Protein AF-A0A2P7YWG3-F1 (afdb_monomer)

InterPro domains:
  IPR032805 Wax synthase domain [PF13813] (57-143)

pLDDT: mean 89.55, std 11.84, range [37.53, 98.12]

Radius of gyration: 19.73 Å; Cα contacts (8 Å, |Δi|>4): 181; chains: 1; bounding box: 48×50×53 Å

Mean predicted aligned error: 5.91 Å

Structure (mmCIF, N/CA/C/O backbone):
data_AF-A0A2P7YWG3-F1
#
_entry.id   AF-A0A2P7YWG3-F1
#
loop_
_atom_site.group_PDB
_atom_site.id
_atom_site.type_symbol
_atom_site.label_atom_id
_atom_site.label_alt_id
_atom_site.label_comp_id
_atom_site.label_asym_id
_atom_site.label_entity_id
_atom_site.label_seq_id
_atom_site.pdbx_PDB_ins_code
_atom_site.Cartn_x
_atom_site.Cartn_y
_atom_site.Cartn_z
_atom_site.occupancy
_atom_site.B_iso_or_equiv
_atom_site.auth_seq_id
_atom_site.auth_comp_id
_atom_site.auth_asym_id
_atom_site.auth_atom_id
_atom_site.pdbx_PDB_model_num
ATOM 1 N N . MET A 1 1 ? 16.145 4.105 -22.402 1.00 42.84 1 MET A N 1
ATOM 2 C CA . MET A 1 1 ? 16.122 5.131 -21.323 1.00 42.84 1 MET A CA 1
ATOM 3 C C . MET A 1 1 ? 14.813 5.945 -21.263 1.00 42.84 1 MET A C 1
ATOM 5 O O . MET A 1 1 ? 14.492 6.501 -20.215 1.00 42.84 1 MET A O 1
ATOM 9 N N . GLU A 1 2 ? 14.024 6.030 -22.346 1.00 43.31 2 GLU A N 1
ATOM 10 C CA . GLU A 1 2 ? 12.841 6.914 -22.416 1.00 43.31 2 GLU A CA 1
ATOM 11 C C . GLU A 1 2 ? 11.598 6.417 -21.653 1.00 43.31 2 GLU A C 1
ATOM 13 O O . GLU A 1 2 ? 10.820 7.234 -21.160 1.00 43.31 2 GLU A O 1
ATOM 18 N N . LEU A 1 3 ? 11.426 5.101 -21.479 1.00 47.91 3 LEU A N 1
ATOM 19 C CA . LEU A 1 3 ? 10.249 4.516 -20.809 1.00 47.91 3 LEU A CA 1
ATOM 20 C C . LEU A 1 3 ? 10.146 4.880 -19.317 1.00 47.91 3 LEU A C 1
ATOM 22 O O . LEU A 1 3 ? 9.047 4.889 -18.751 1.00 47.91 3 LEU A O 1
ATOM 26 N N . PHE A 1 4 ? 11.282 5.226 -18.704 1.00 51.53 4 PHE A N 1
ATOM 27 C CA . PHE A 1 4 ? 11.454 5.355 -17.257 1.00 51.53 4 PHE A CA 1
ATOM 28 C C . PHE A 1 4 ? 11.552 6.796 -16.744 1.00 51.53 4 PHE A C 1
ATOM 30 O O . PHE A 1 4 ? 11.631 7.022 -15.535 1.00 51.53 4 PHE A O 1
ATOM 37 N N . THR A 1 5 ? 11.492 7.790 -17.634 1.00 49.81 5 THR A N 1
ATOM 38 C CA . THR A 1 5 ? 11.508 9.198 -17.228 1.00 49.81 5 THR A CA 1
ATOM 39 C C . THR A 1 5 ? 10.086 9.738 -17.082 1.00 49.81 5 THR A C 1
ATOM 41 O O . THR A 1 5 ? 9.265 9.674 -17.989 1.00 49.81 5 THR A O 1
ATOM 44 N N . TRP A 1 6 ? 9.786 10.310 -15.915 1.00 53.16 6 TRP A N 1
ATOM 45 C CA . TRP A 1 6 ? 8.526 11.018 -15.635 1.00 53.16 6 TRP A CA 1
ATOM 46 C C . TRP A 1 6 ? 8.398 12.325 -16.456 1.00 53.16 6 TRP A C 1
ATOM 48 O O . TRP A 1 6 ? 7.368 12.988 -16.430 1.00 53.16 6 TRP A O 1
ATOM 58 N N . ARG A 1 7 ? 9.457 12.721 -17.181 1.00 49.53 7 ARG A N 1
ATOM 59 C CA . ARG A 1 7 ? 9.564 13.974 -17.936 1.00 49.53 7 ARG A CA 1
ATOM 60 C C . ARG A 1 7 ? 9.161 13.783 -19.401 1.00 49.53 7 ARG A C 1
ATOM 62 O O . ARG A 1 7 ? 10.030 13.698 -20.260 1.00 49.53 7 ARG A O 1
ATOM 69 N N . ARG A 1 8 ? 7.865 13.805 -19.705 1.00 50.94 8 ARG A N 1
ATOM 70 C CA . ARG A 1 8 ? 7.353 14.316 -20.991 1.00 50.94 8 ARG A CA 1
ATOM 71 C C . ARG A 1 8 ? 5.917 14.803 -20.805 1.00 50.94 8 ARG A C 1
ATOM 73 O O . ARG A 1 8 ? 5.194 14.267 -19.974 1.00 50.94 8 ARG A O 1
ATOM 80 N N . GLY A 1 9 ? 5.581 15.885 -21.513 1.00 52.16 9 GLY A N 1
ATOM 81 C CA . GLY A 1 9 ? 4.298 16.592 -21.451 1.00 52.16 9 GLY A CA 1
ATOM 82 C C . GLY A 1 9 ? 3.105 15.753 -21.920 1.00 52.16 9 GLY A C 1
ATOM 83 O O . GLY A 1 9 ? 3.216 14.543 -22.054 1.00 52.16 9 GLY A O 1
ATOM 84 N N . LEU A 1 10 ? 1.972 16.415 -22.179 1.00 55.88 10 LEU A N 1
ATOM 85 C CA . LEU A 1 10 ? 0.618 15.861 -22.386 1.00 55.88 10 LEU A CA 1
ATOM 86 C C . LEU A 1 10 ? 0.443 14.638 -23.330 1.00 55.88 10 LEU A C 1
ATOM 88 O O . LEU A 1 10 ? -0.654 14.089 -23.378 1.00 55.88 10 LEU A O 1
ATOM 92 N N . HIS A 1 11 ? 1.470 14.174 -24.047 1.00 65.06 11 HIS A N 1
ATOM 93 C CA . HIS A 1 11 ? 1.406 13.037 -24.968 1.00 65.06 11 HIS A CA 1
ATOM 94 C C . HIS A 1 11 ? 2.311 11.882 -24.505 1.00 65.06 11 HIS A C 1
ATOM 96 O O . HIS A 1 11 ? 3.514 11.872 -24.768 1.00 65.06 11 HIS A O 1
ATOM 102 N N . MET A 1 12 ? 1.722 10.887 -23.831 1.00 77.94 12 MET A N 1
ATOM 103 C CA . MET A 1 12 ? 2.363 9.59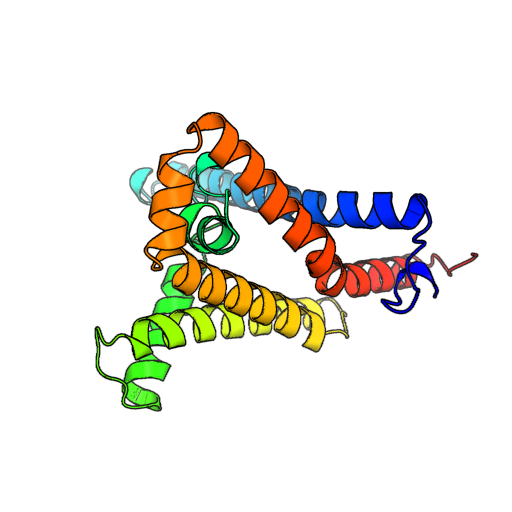2 -23.563 1.00 77.94 12 MET A CA 1
ATOM 104 C C . MET A 1 12 ? 2.068 8.614 -24.715 1.00 77.94 12 MET A C 1
ATOM 106 O O . MET A 1 12 ? 0.905 8.498 -25.110 1.00 77.94 12 MET A O 1
ATOM 110 N N . PRO A 1 13 ? 3.066 7.884 -25.252 1.00 86.56 13 PRO A N 1
ATOM 111 C CA . PRO A 1 13 ? 2.823 6.866 -26.270 1.00 86.56 13 PRO A CA 1
ATOM 112 C C . PRO A 1 13 ? 1.971 5.718 -25.710 1.00 86.56 13 PRO A C 1
ATOM 114 O O . PRO A 1 13 ? 2.043 5.393 -24.522 1.00 86.56 13 PRO A O 1
ATOM 117 N N . VAL A 1 14 ? 1.190 5.062 -26.577 1.00 86.38 14 VAL A N 1
ATOM 118 C CA . VAL A 1 14 ? 0.272 3.969 -26.193 1.00 86.38 14 VAL A CA 1
ATOM 119 C C . VAL A 1 14 ? 1.003 2.844 -25.460 1.00 86.38 14 VAL A C 1
ATOM 121 O O . VAL A 1 14 ? 0.505 2.343 -24.456 1.00 86.38 14 VAL A O 1
ATOM 124 N N . SER A 1 15 ? 2.217 2.498 -25.893 1.00 85.94 15 SER A N 1
ATOM 125 C CA . SER A 1 15 ? 3.057 1.497 -25.225 1.00 85.94 15 SER A CA 1
ATOM 126 C C . SER A 1 15 ? 3.323 1.844 -23.758 1.00 85.94 15 SER A C 1
ATOM 128 O O . SER A 1 15 ? 3.208 0.984 -22.888 1.00 85.94 15 SER A O 1
ATOM 130 N N . GLN A 1 16 ? 3.600 3.112 -23.448 1.00 85.00 16 GLN A N 1
ATOM 131 C CA . GLN A 1 16 ? 3.831 3.556 -22.076 1.00 85.00 16 GLN A CA 1
ATOM 132 C C . GLN A 1 16 ? 2.545 3.520 -21.243 1.00 85.00 16 GLN A C 1
ATOM 134 O O . GLN A 1 16 ? 2.595 3.153 -20.069 1.00 85.00 16 GLN A O 1
ATOM 139 N N . LEU A 1 17 ? 1.392 3.854 -21.834 1.00 89.75 17 LEU A N 1
ATOM 140 C CA . LEU A 1 17 ? 0.096 3.734 -21.159 1.00 89.75 17 LEU A CA 1
ATOM 141 C C . LEU A 1 17 ? -0.215 2.274 -20.804 1.00 89.75 17 LEU A C 1
ATOM 143 O O . LEU A 1 17 ? -0.607 1.990 -19.672 1.00 89.75 17 LEU A O 1
ATOM 147 N N . VAL A 1 18 ? 0.021 1.349 -21.739 1.00 90.62 18 VAL A N 1
ATOM 148 C CA . VAL A 1 18 ? -0.178 -0.093 -21.535 1.00 90.62 18 VAL A CA 1
ATOM 149 C C . VAL A 1 18 ? 0.747 -0.622 -20.443 1.00 90.62 18 VAL A C 1
ATOM 151 O O . VAL A 1 18 ? 0.279 -1.315 -19.541 1.00 90.62 18 VAL A O 1
ATOM 154 N N . VAL A 1 19 ? 2.035 -0.263 -20.464 1.00 90.19 19 VAL A N 1
ATOM 155 C CA . VAL A 1 19 ? 2.990 -0.684 -19.425 1.00 90.19 19 VAL A CA 1
ATOM 156 C C . VAL A 1 19 ? 2.568 -0.159 -18.054 1.00 90.19 19 VAL A C 1
ATOM 158 O O . VAL A 1 19 ? 2.541 -0.930 -17.098 1.00 90.19 19 VAL A O 1
ATOM 161 N N . ARG A 1 20 ? 2.169 1.116 -17.945 1.00 91.81 20 ARG A N 1
ATOM 162 C CA . ARG A 1 20 ? 1.686 1.694 -16.680 1.00 91.81 20 ARG A CA 1
ATOM 163 C C . ARG A 1 20 ? 0.457 0.960 -16.155 1.00 91.81 20 ARG A C 1
ATOM 165 O O . ARG A 1 20 ? 0.470 0.521 -15.011 1.00 91.81 20 ARG A O 1
ATOM 172 N N . ALA A 1 21 ? -0.567 0.780 -16.992 1.00 93.62 21 ALA A N 1
ATOM 173 C CA . ALA A 1 21 ? -1.786 0.067 -16.614 1.00 93.62 21 ALA A CA 1
ATOM 174 C C . ALA A 1 21 ? -1.489 -1.373 -16.174 1.00 93.62 21 ALA A C 1
ATOM 176 O O . ALA A 1 21 ? -1.996 -1.825 -15.147 1.00 93.62 21 ALA A O 1
ATOM 177 N N . THR A 1 22 ? -0.620 -2.060 -16.920 1.00 93.44 22 THR A N 1
ATOM 178 C CA . THR A 1 22 ? -0.198 -3.430 -16.619 1.00 93.44 22 THR A CA 1
ATOM 179 C C . THR A 1 22 ? 0.492 -3.489 -15.269 1.00 93.44 22 THR A C 1
ATOM 181 O O . THR A 1 22 ? 0.075 -4.260 -14.413 1.00 93.44 22 THR A O 1
ATOM 184 N N . VAL A 1 23 ? 1.497 -2.641 -15.040 1.00 92.56 23 VAL A N 1
ATOM 185 C CA . VAL A 1 23 ? 2.240 -2.597 -13.779 1.00 92.56 23 VAL A CA 1
ATOM 186 C C . VAL A 1 23 ? 1.299 -2.355 -12.606 1.00 92.56 23 VAL A C 1
ATOM 188 O O . VAL A 1 23 ? 1.364 -3.115 -11.646 1.00 92.56 23 VAL A O 1
ATOM 191 N N . SER A 1 24 ? 0.396 -1.372 -12.696 1.00 94.00 24 SER A N 1
ATOM 192 C CA . SER A 1 24 ? -0.536 -0.991 -11.623 1.00 94.00 24 SER A CA 1
ATOM 193 C C . SER A 1 24 ? -1.514 -2.083 -11.204 1.00 94.00 24 SER A C 1
ATOM 195 O O . SER A 1 24 ? -1.977 -2.057 -10.067 1.00 94.00 24 SER A O 1
ATOM 197 N N . ILE A 1 25 ? -1.820 -3.022 -12.098 1.00 94.38 25 ILE A N 1
ATOM 198 C CA . ILE A 1 25 ? -2.680 -4.177 -11.822 1.00 94.38 25 ILE A CA 1
ATOM 199 C C . ILE A 1 25 ? -1.830 -5.378 -11.397 1.00 94.38 25 ILE A C 1
ATOM 201 O O . ILE A 1 25 ? -2.143 -6.052 -10.418 1.00 94.38 25 ILE A O 1
ATOM 205 N N . HIS A 1 26 ? -0.739 -5.634 -12.116 1.00 94.38 26 HIS A N 1
ATOM 206 C CA . HIS A 1 26 ? 0.086 -6.825 -11.962 1.00 94.38 26 HIS A CA 1
ATOM 207 C C . HIS A 1 26 ? 0.666 -6.955 -10.553 1.00 94.38 26 HIS A C 1
ATOM 209 O O . HIS A 1 26 ? 0.577 -8.025 -9.961 1.00 94.38 26 HIS A O 1
ATOM 215 N N . TRP A 1 27 ? 1.204 -5.875 -9.976 1.00 93.56 27 TRP A N 1
ATOM 216 C CA . TRP A 1 27 ? 1.823 -5.953 -8.648 1.00 93.56 27 TRP A CA 1
ATOM 217 C C . TRP A 1 27 ? 0.844 -6.381 -7.546 1.00 93.56 27 TRP A C 1
ATOM 219 O O . TRP A 1 27 ? 1.229 -7.110 -6.634 1.00 93.56 27 TRP A O 1
ATOM 229 N N . ILE A 1 28 ? -0.418 -5.951 -7.658 1.00 94.88 28 ILE A N 1
ATOM 230 C CA . ILE A 1 28 ? -1.488 -6.235 -6.697 1.00 94.88 28 ILE A CA 1
ATOM 231 C C . ILE A 1 28 ? -1.794 -7.729 -6.719 1.00 94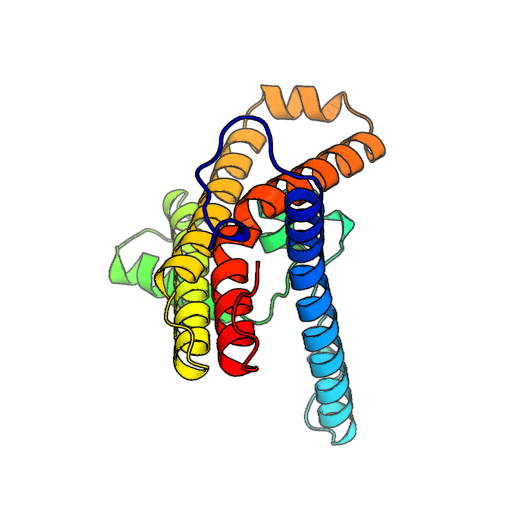.88 28 ILE A C 1
ATOM 233 O O . ILE A 1 28 ? -1.746 -8.391 -5.685 1.00 94.88 28 ILE A O 1
ATOM 237 N N . TRP A 1 29 ? -2.082 -8.262 -7.907 1.00 95.44 29 TRP A N 1
ATOM 238 C CA . TRP A 1 29 ? -2.527 -9.645 -8.056 1.00 95.44 29 TRP A CA 1
ATOM 239 C C . TRP A 1 29 ? -1.401 -10.655 -7.889 1.00 95.44 29 TRP A C 1
ATOM 241 O O . TRP A 1 29 ? -1.625 -11.701 -7.290 1.00 95.44 29 TRP A O 1
ATOM 251 N N . THR A 1 30 ? -0.188 -10.338 -8.345 1.00 94.44 30 THR A N 1
ATOM 252 C CA . THR A 1 30 ? 0.974 -11.204 -8.122 1.00 94.44 30 THR A CA 1
ATOM 253 C C . THR A 1 30 ? 1.248 -11.368 -6.629 1.00 94.44 30 THR A C 1
ATOM 255 O O . THR A 1 30 ? 1.408 -12.493 -6.164 1.00 94.44 30 THR A O 1
ATOM 258 N N . ALA A 1 31 ? 1.242 -10.272 -5.859 1.00 93.31 31 ALA A N 1
ATOM 259 C CA . ALA A 1 31 ? 1.411 -10.347 -4.410 1.00 93.31 31 ALA A CA 1
ATOM 260 C C . ALA A 1 31 ? 0.240 -11.077 -3.735 1.00 93.31 31 ALA A C 1
ATOM 262 O O . ALA A 1 31 ? 0.486 -11.932 -2.890 1.00 93.31 31 ALA A O 1
ATOM 263 N N . TYR A 1 32 ? -1.002 -10.795 -4.149 1.00 95.44 32 TYR A N 1
ATOM 264 C CA . TYR A 1 32 ? -2.196 -11.476 -3.644 1.00 95.44 32 TYR A CA 1
ATOM 265 C C . TYR A 1 32 ? -2.096 -12.992 -3.796 1.00 95.44 32 TYR A C 1
ATOM 267 O O . TYR A 1 32 ? -2.160 -13.714 -2.809 1.00 95.44 32 TYR A O 1
ATOM 275 N N . VAL A 1 33 ? -1.882 -13.476 -5.021 1.00 95.50 33 VAL A N 1
ATOM 276 C CA . VAL A 1 33 ? -1.827 -14.915 -5.305 1.00 95.50 33 VAL A CA 1
ATOM 277 C C . VAL A 1 33 ? -0.661 -15.568 -4.574 1.00 95.50 33 VAL A C 1
ATOM 279 O O . VAL A 1 33 ? -0.846 -16.612 -3.957 1.00 95.50 33 VAL A O 1
ATOM 282 N N . LEU A 1 34 ? 0.530 -14.962 -4.608 1.00 95.44 34 LEU A N 1
ATOM 283 C CA . LEU A 1 34 ? 1.712 -15.547 -3.978 1.00 95.44 34 LEU A CA 1
ATOM 284 C C . LEU A 1 34 ? 1.548 -15.669 -2.457 1.00 95.44 34 LEU A C 1
ATOM 286 O O . LEU A 1 34 ? 1.881 -16.708 -1.889 1.00 95.44 34 LEU A O 1
ATOM 290 N N . MET A 1 35 ? 1.035 -14.624 -1.804 1.00 94.56 35 MET A N 1
ATOM 291 C CA . MET A 1 35 ? 0.830 -14.633 -0.357 1.00 94.56 35 MET A CA 1
ATOM 292 C C . MET A 1 35 ? -0.319 -15.546 0.052 1.00 94.56 35 MET A C 1
ATOM 294 O O . MET A 1 35 ? -0.163 -16.286 1.016 1.00 94.56 35 MET A O 1
ATOM 298 N N . GLU A 1 36 ? -1.432 -15.537 -0.682 1.00 94.75 36 GLU A N 1
ATOM 299 C CA . GLU A 1 36 ? -2.582 -16.395 -0.388 1.00 94.75 36 GLU A CA 1
ATOM 300 C C . GLU A 1 36 ? -2.209 -17.873 -0.535 1.00 94.75 36 GLU A C 1
ATOM 302 O O . GLU A 1 36 ? -2.401 -18.649 0.393 1.00 94.75 36 GLU A O 1
ATOM 307 N N . VAL A 1 37 ? -1.574 -18.258 -1.649 1.00 96.12 37 VAL A N 1
ATOM 308 C CA . VAL A 1 37 ? -1.116 -19.641 -1.858 1.00 96.12 37 VAL A CA 1
ATOM 309 C C . VAL A 1 37 ? -0.115 -20.049 -0.781 1.00 96.12 37 VAL A C 1
ATOM 311 O O . VAL A 1 37 ? -0.231 -21.145 -0.232 1.00 96.12 37 VAL A O 1
ATOM 314 N N . GLY A 1 38 ? 0.849 -19.185 -0.451 1.00 95.88 38 GLY A N 1
ATOM 315 C CA . GLY A 1 38 ? 1.813 -19.454 0.615 1.00 95.88 38 GLY A CA 1
ATOM 316 C C . GLY A 1 38 ? 1.134 -19.650 1.972 1.00 95.88 38 GLY A C 1
ATOM 317 O O . GLY A 1 38 ? 1.421 -20.619 2.668 1.00 95.88 38 GLY A O 1
ATOM 318 N N . HIS A 1 39 ? 0.194 -18.774 2.320 1.00 95.56 39 HIS A N 1
ATOM 319 C CA . HIS A 1 39 ? -0.542 -18.826 3.578 1.00 95.56 39 HIS A CA 1
ATOM 320 C C . HIS A 1 39 ? -1.439 -20.057 3.678 1.00 95.56 39 HIS A C 1
ATOM 322 O O . HIS A 1 39 ? -1.357 -20.778 4.664 1.00 95.56 39 HIS A O 1
ATOM 328 N N . THR A 1 40 ? -2.221 -20.369 2.644 1.00 95.00 40 THR A N 1
ATOM 329 C CA . THR A 1 40 ? -3.057 -21.575 2.627 1.00 95.00 40 THR A CA 1
ATOM 330 C C . THR A 1 40 ? -2.211 -22.848 2.675 1.00 95.00 40 THR A C 1
ATOM 332 O O . THR A 1 40 ? -2.572 -23.789 3.374 1.00 95.00 40 THR A O 1
ATOM 335 N N . THR A 1 41 ? -1.077 -22.887 1.967 1.00 96.81 41 THR A N 1
ATOM 336 C CA . THR A 1 41 ? -0.195 -24.068 1.951 1.00 96.81 41 THR A CA 1
ATOM 337 C C . THR A 1 41 ? 0.447 -24.299 3.315 1.00 96.81 41 THR A C 1
ATOM 339 O O . THR A 1 41 ? 0.432 -25.422 3.814 1.00 96.81 41 THR A O 1
ATOM 342 N N . LEU A 1 42 ? 0.996 -23.246 3.930 1.00 96.69 42 LEU A N 1
ATOM 343 C CA . LEU A 1 42 ? 1.592 -23.344 5.260 1.00 96.69 42 LEU A CA 1
ATOM 344 C C . LEU A 1 42 ? 0.534 -23.674 6.316 1.00 96.69 42 LEU A C 1
ATOM 346 O O . LEU A 1 42 ? 0.777 -24.553 7.134 1.00 96.69 42 LEU A O 1
ATOM 350 N N . GLY A 1 43 ? -0.648 -23.060 6.248 1.00 96.69 43 GLY A N 1
ATOM 351 C CA . GLY A 1 43 ? -1.743 -23.367 7.163 1.00 96.69 43 GLY A CA 1
ATOM 352 C C . GLY A 1 43 ? -2.211 -24.805 7.057 1.00 96.69 43 GLY A C 1
ATOM 353 O O . GLY A 1 43 ? -2.274 -25.503 8.062 1.00 96.69 43 GLY A O 1
ATOM 354 N N . ALA A 1 44 ? -2.428 -25.304 5.839 1.00 97.00 44 ALA A N 1
ATOM 355 C CA . ALA A 1 44 ? -2.757 -26.710 5.631 1.00 97.00 44 ALA A CA 1
ATOM 356 C C . ALA A 1 44 ? -1.674 -27.638 6.204 1.00 97.00 44 ALA A C 1
ATOM 358 O O . ALA A 1 44 ? -2.000 -28.638 6.839 1.00 97.00 44 ALA A O 1
ATOM 359 N N . PHE A 1 45 ? -0.396 -27.295 6.024 1.00 98.12 45 PHE A N 1
ATOM 360 C CA . PHE A 1 45 ? 0.714 -28.066 6.574 1.00 98.12 45 PHE A CA 1
ATOM 361 C C . PHE A 1 45 ? 0.714 -28.075 8.112 1.00 98.12 45 PHE A C 1
ATOM 363 O O . PHE A 1 45 ? 0.668 -29.157 8.697 1.00 98.12 45 PHE A O 1
ATOM 370 N N . PHE A 1 46 ? 0.715 -26.910 8.770 1.00 98.00 46 PHE A N 1
ATOM 371 C CA . PHE A 1 46 ? 0.796 -26.812 10.234 1.00 98.00 46 PHE A CA 1
ATOM 372 C C . PHE A 1 46 ? -0.440 -27.371 10.948 1.00 98.00 46 PHE A C 1
ATOM 374 O O . PHE A 1 46 ? -0.294 -28.055 11.962 1.00 98.00 46 PHE A O 1
ATOM 381 N N . VAL A 1 47 ? -1.630 -27.189 10.373 1.00 98.12 47 VAL A N 1
ATOM 382 C CA . VAL A 1 47 ? -2.860 -27.825 10.867 1.00 98.12 47 VAL A CA 1
ATOM 383 C C . VAL A 1 47 ? -2.790 -29.344 10.695 1.00 98.12 47 VAL A C 1
ATOM 385 O O . VAL A 1 47 ? -3.128 -30.089 11.612 1.00 98.12 47 VAL A O 1
ATOM 388 N N . SER A 1 48 ? -2.295 -29.845 9.554 1.00 97.88 48 SER A N 1
ATOM 389 C CA . SER A 1 48 ? -2.230 -31.296 9.306 1.00 97.88 48 SER A CA 1
ATOM 390 C C . SER A 1 48 ? -1.298 -32.053 10.257 1.00 97.88 48 SER A C 1
ATOM 392 O O . SER A 1 48 ? -1.550 -33.221 10.550 1.00 97.88 48 SER A O 1
ATOM 394 N N . ILE A 1 49 ? -0.242 -31.400 10.755 1.00 98.00 49 ILE A N 1
ATOM 395 C CA . ILE A 1 49 ? 0.678 -31.977 11.748 1.00 98.00 49 ILE A CA 1
ATOM 396 C C . ILE A 1 49 ? 0.235 -31.713 13.198 1.00 98.00 49 ILE A C 1
ATOM 398 O O . ILE A 1 49 ? 0.940 -32.115 14.121 1.00 98.00 49 ILE A O 1
ATOM 402 N N . GLY A 1 50 ? -0.911 -31.049 13.398 1.00 96.75 50 GLY A N 1
ATOM 403 C CA . GLY A 1 50 ? -1.479 -30.731 14.710 1.00 96.75 50 GLY A CA 1
ATOM 404 C C . GLY A 1 50 ? -0.718 -29.657 15.490 1.00 96.75 50 GLY A C 1
ATOM 405 O O . GLY A 1 50 ? -0.749 -29.678 16.717 1.00 96.75 50 GLY A O 1
ATOM 406 N N . TYR A 1 51 ? 0.018 -28.775 14.805 1.00 97.81 51 TYR A N 1
ATOM 407 C CA . TYR A 1 51 ? 0.763 -27.691 15.453 1.00 97.81 51 TYR A CA 1
ATOM 408 C C . TYR A 1 51 ? -0.112 -26.456 15.706 1.00 97.81 51 TYR A C 1
ATOM 410 O O . TYR A 1 51 ? -0.032 -25.878 16.785 1.00 97.81 51 TYR A O 1
ATOM 418 N N . ASP A 1 52 ? -0.952 -26.102 14.731 1.00 97.44 52 ASP A N 1
ATOM 419 C CA . ASP A 1 52 ? -1.895 -24.980 14.803 1.00 97.44 52 ASP A CA 1
ATOM 420 C C . ASP A 1 52 ? -3.336 -25.478 14.631 1.00 97.44 52 ASP A C 1
ATOM 422 O O . ASP A 1 52 ? -3.571 -26.511 13.995 1.00 97.44 52 ASP A O 1
ATOM 426 N N . GLU A 1 53 ? -4.302 -24.706 15.124 1.00 96.81 53 GLU A N 1
ATOM 427 C CA . GLU A 1 53 ? -5.719 -24.900 14.817 1.00 96.81 53 GLU A CA 1
ATOM 428 C C . GLU A 1 53 ? -6.111 -24.110 13.547 1.00 96.81 53 GLU A C 1
ATOM 430 O O . GLU A 1 53 ? -5.489 -23.092 13.219 1.00 96.81 53 GLU A O 1
ATOM 435 N N . PRO A 1 54 ? -7.152 -24.524 12.796 1.00 94.38 54 PRO A N 1
ATOM 436 C CA . PRO A 1 54 ? -7.619 -23.785 11.620 1.00 94.38 54 PRO A CA 1
ATOM 437 C C . PRO A 1 54 ? -7.942 -22.309 11.900 1.00 94.38 54 PRO A C 1
ATOM 439 O O . PRO A 1 54 ? -7.771 -21.459 11.025 1.00 94.38 54 PRO A O 1
ATOM 442 N N . GLU A 1 55 ? -8.402 -21.991 13.110 1.00 94.50 55 GLU A N 1
ATOM 443 C CA . GLU A 1 55 ? -8.751 -20.636 13.540 1.00 94.50 55 GLU A CA 1
ATOM 444 C C . GLU A 1 55 ? -7.533 -19.712 13.691 1.00 94.50 55 GLU A C 1
ATOM 446 O O . GLU A 1 55 ? -7.687 -18.491 13.583 1.00 94.50 55 GLU A O 1
ATOM 451 N N . ASP A 1 56 ? -6.331 -20.267 13.884 1.00 93.56 56 ASP A N 1
ATOM 452 C CA . ASP A 1 56 ? -5.085 -19.494 13.959 1.00 93.56 56 ASP A CA 1
ATOM 453 C C . ASP A 1 56 ? -4.704 -18.908 12.585 1.00 93.56 56 ASP A C 1
ATOM 455 O O . ASP A 1 56 ? -4.074 -17.849 12.483 1.00 93.56 56 ASP A O 1
ATOM 459 N N . TRP A 1 57 ? -5.162 -19.544 11.502 1.00 93.25 57 TRP A N 1
ATOM 460 C CA . TRP A 1 57 ? -4.893 -19.166 10.113 1.00 93.25 57 TRP A CA 1
ATOM 461 C C . TRP A 1 57 ? -6.000 -18.273 9.536 1.00 93.25 57 TRP A C 1
ATOM 463 O O . TRP A 1 57 ? -6.742 -18.633 8.622 1.00 93.25 57 TRP A O 1
ATOM 473 N N . THR A 1 58 ? -6.124 -17.067 10.097 1.00 91.81 58 THR A N 1
ATOM 474 C CA . THR A 1 58 ? -7.122 -16.076 9.655 1.00 91.81 58 THR A CA 1
ATOM 475 C C . THR A 1 58 ? -6.848 -15.518 8.252 1.00 91.81 58 THR A C 1
ATOM 477 O O . THR A 1 58 ? -5.707 -15.419 7.812 1.00 91.81 58 THR A O 1
ATOM 480 N N . GLN A 1 59 ? -7.909 -15.067 7.571 1.00 90.19 59 GLN A N 1
ATOM 481 C CA . GLN A 1 59 ? -7.824 -14.488 6.224 1.00 90.19 59 GLN A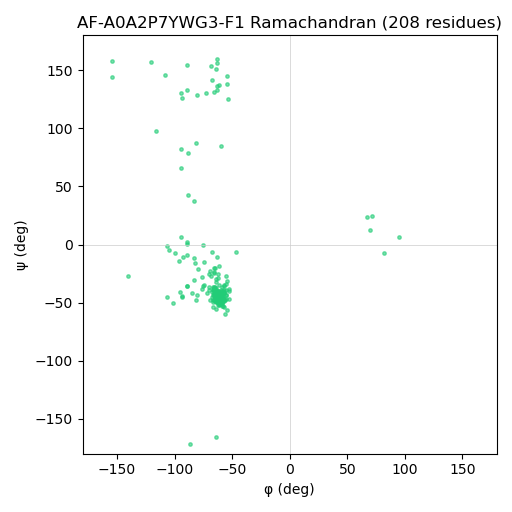 CA 1
ATOM 482 C C . GLN A 1 59 ? -6.803 -13.341 6.144 1.00 90.19 59 GLN A C 1
ATOM 484 O O . GLN A 1 59 ? -6.917 -12.338 6.856 1.00 90.19 59 GLN A O 1
ATOM 489 N N . LEU A 1 60 ? -5.850 -13.453 5.213 1.00 91.88 60 LEU A N 1
ATOM 490 C CA . LEU A 1 60 ? -4.836 -12.422 4.989 1.00 91.88 60 LEU A CA 1
ATOM 491 C C . LEU A 1 60 ? -5.431 -11.118 4.463 1.00 91.88 60 LEU A C 1
ATOM 493 O O . LEU A 1 60 ? -5.037 -10.035 4.899 1.00 91.88 60 LEU A O 1
ATOM 497 N N . TYR A 1 61 ? -6.346 -11.229 3.503 1.00 94.44 61 TYR A N 1
ATOM 498 C CA . TYR A 1 61 ? -6.944 -10.109 2.791 1.00 94.44 61 TYR A CA 1
ATOM 499 C C . TYR A 1 61 ? -8.395 -9.908 3.211 1.00 94.44 61 TYR A C 1
ATOM 501 O O . TYR A 1 61 ? -9.137 -10.857 3.453 1.00 94.44 61 TYR A O 1
ATOM 509 N N . GLY A 1 62 ? -8.831 -8.652 3.239 1.00 93.88 62 GLY A N 1
ATOM 510 C CA . GLY A 1 62 ? -10.239 -8.331 3.435 1.00 93.88 62 GLY A CA 1
ATOM 511 C C . GLY A 1 62 ? -11.036 -8.328 2.130 1.00 93.88 62 GLY A C 1
ATOM 512 O O . GLY A 1 62 ? -10.558 -8.665 1.049 1.00 93.88 62 GLY A O 1
ATOM 513 N N . SER A 1 63 ? -12.290 -7.876 2.207 1.00 94.06 63 SER A N 1
ATOM 514 C CA . SER A 1 63 ? -13.149 -7.791 1.022 1.00 94.06 63 SER A CA 1
ATOM 515 C C . SER A 1 63 ? -12.644 -6.758 0.010 1.00 94.06 63 SER A C 1
ATOM 517 O O . SER A 1 63 ? -12.457 -5.586 0.350 1.00 94.06 63 SER A O 1
ATOM 519 N N . LEU A 1 64 ? -12.563 -7.152 -1.266 1.00 93.06 64 LEU A N 1
ATOM 520 C CA . LEU A 1 64 ? -12.237 -6.263 -2.390 1.00 93.06 64 LEU A CA 1
ATOM 521 C C . LEU A 1 64 ? -13.179 -5.051 -2.485 1.00 93.06 64 LEU A C 1
ATOM 523 O O . LEU A 1 64 ? -12.778 -3.978 -2.925 1.00 93.06 64 LEU A O 1
ATOM 527 N N . ARG A 1 65 ? -14.422 -5.172 -2.000 1.00 92.94 65 ARG A N 1
ATOM 528 C CA . ARG A 1 65 ? -15.391 -4.061 -1.955 1.00 92.94 65 ARG A CA 1
ATOM 529 C C . ARG A 1 65 ? -14.927 -2.890 -1.085 1.00 92.94 65 ARG A C 1
ATOM 531 O O . ARG A 1 65 ? -15.452 -1.791 -1.232 1.00 92.94 65 ARG A O 1
ATOM 538 N N . ASN A 1 66 ? -13.962 -3.109 -0.192 1.00 93.25 66 ASN A N 1
ATOM 539 C CA . ASN A 1 66 ? -13.374 -2.056 0.630 1.00 93.25 66 ASN A CA 1
ATOM 540 C C . ASN A 1 66 ? -12.259 -1.276 -0.088 1.00 93.25 66 ASN A C 1
ATOM 542 O O . ASN A 1 66 ? -11.866 -0.214 0.394 1.00 93.25 66 ASN A O 1
ATOM 546 N N . ALA A 1 67 ? -11.772 -1.751 -1.239 1.00 96.31 67 ALA A N 1
ATOM 547 C CA . ALA A 1 67 ? -10.697 -1.133 -2.018 1.00 96.31 67 ALA A CA 1
ATOM 548 C C . ALA A 1 67 ? -11.189 0.003 -2.942 1.00 96.31 67 ALA A C 1
ATOM 550 O O . ALA A 1 67 ? -10.703 0.175 -4.055 1.00 96.31 67 ALA A O 1
ATOM 551 N N . THR A 1 68 ? -12.158 0.797 -2.480 1.00 96.62 68 THR A N 1
ATOM 552 C CA . THR A 1 68 ? -12.736 1.939 -3.216 1.00 96.62 68 THR A CA 1
ATOM 553 C C . THR A 1 68 ? -12.077 3.278 -2.862 1.00 96.62 68 THR A C 1
ATOM 555 O O . THR A 1 68 ? -12.574 4.340 -3.227 1.00 96.62 68 THR A O 1
ATOM 558 N N . SER A 1 69 ? -11.013 3.255 -2.064 1.00 97.69 69 SER A N 1
ATOM 559 C CA . SER A 1 69 ? -10.168 4.405 -1.725 1.00 97.69 69 SER A CA 1
ATOM 560 C C . SER A 1 69 ? -8.776 3.891 -1.352 1.00 97.69 69 SER A C 1
ATOM 562 O O . SER A 1 69 ? -8.654 2.727 -0.974 1.00 97.69 69 SER A O 1
ATOM 564 N N . VAL A 1 70 ? -7.729 4.712 -1.428 1.00 97.88 70 VAL A N 1
ATOM 565 C CA . VAL A 1 70 ? -6.353 4.303 -1.084 1.00 97.88 70 VAL A CA 1
ATOM 566 C C . VAL A 1 70 ? -6.266 3.886 0.387 1.00 97.88 70 VAL A C 1
ATOM 568 O O . VAL A 1 70 ? -5.696 2.849 0.720 1.00 97.88 70 VAL A O 1
ATOM 571 N N . ARG A 1 71 ? -6.922 4.631 1.282 1.00 96.19 71 ARG A N 1
ATOM 572 C CA . ARG A 1 71 ? -7.078 4.261 2.694 1.00 96.19 71 ARG A CA 1
ATOM 573 C C . ARG A 1 71 ? -7.808 2.929 2.862 1.00 96.19 71 ARG A C 1
ATOM 575 O O . ARG A 1 71 ? -7.416 2.128 3.704 1.00 96.19 71 ARG A O 1
ATOM 582 N N . GLY A 1 72 ? -8.895 2.713 2.122 1.00 96.50 72 GLY A N 1
ATOM 583 C CA . GLY A 1 72 ? -9.654 1.462 2.160 1.00 96.50 72 GLY A CA 1
ATOM 584 C C . GLY A 1 72 ? -8.846 0.278 1.629 1.00 96.50 72 GLY A C 1
ATOM 585 O O . GLY A 1 72 ? -8.860 -0.789 2.235 1.00 96.50 72 GLY A O 1
ATOM 586 N N . PHE A 1 73 ? -8.078 0.500 0.561 1.00 97.56 73 PHE A N 1
ATOM 587 C CA . PHE A 1 73 ? -7.167 -0.476 -0.019 1.00 97.56 73 PHE A CA 1
ATOM 588 C C . PHE A 1 73 ? -6.169 -0.962 1.036 1.00 97.56 73 PHE A C 1
ATOM 590 O O . PHE A 1 73 ? -6.211 -2.131 1.396 1.00 97.56 73 PHE A O 1
ATOM 597 N N . TRP A 1 74 ? -5.361 -0.074 1.622 1.00 96.44 74 TRP A N 1
ATOM 598 C CA . TRP A 1 74 ? -4.327 -0.475 2.587 1.00 96.44 74 TRP A CA 1
ATOM 599 C C . TRP A 1 74 ? -4.865 -0.865 3.965 1.00 96.44 74 TRP A C 1
ATOM 601 O O . TRP A 1 74 ? -4.299 -1.727 4.622 1.00 96.44 74 TRP A O 1
ATOM 611 N N . GLY A 1 75 ? -5.933 -0.215 4.430 1.00 94.06 75 GLY A N 1
ATOM 612 C CA . GLY A 1 75 ? -6.425 -0.382 5.799 1.00 94.06 75 GLY A CA 1
ATOM 613 C C . GLY A 1 75 ? -7.505 -1.446 5.979 1.00 94.06 75 GLY A C 1
ATOM 614 O O . GLY A 1 75 ? -7.883 -1.716 7.116 1.00 94.06 75 GLY A O 1
ATOM 615 N N . LYS A 1 76 ? -8.073 -1.986 4.893 1.00 95.25 76 LYS A N 1
ATOM 616 C CA . LYS A 1 76 ? -9.182 -2.955 4.968 1.00 95.25 76 LYS A CA 1
ATOM 617 C C . LYS A 1 76 ? -9.109 -4.099 3.968 1.00 95.25 76 LYS A C 1
ATOM 619 O O . LYS A 1 76 ? -9.744 -5.114 4.220 1.00 95.25 76 LYS A O 1
ATOM 624 N N . PHE A 1 77 ? -8.472 -3.912 2.815 1.00 96.25 77 PHE A N 1
ATOM 625 C CA . PHE A 1 77 ? -8.395 -4.946 1.783 1.00 96.25 77 PHE A CA 1
ATOM 626 C C . PHE A 1 77 ? -7.038 -5.652 1.783 1.00 96.25 77 PHE A C 1
ATOM 628 O O . PHE A 1 77 ? -7.003 -6.875 1.797 1.00 96.25 77 PHE A O 1
ATOM 635 N N . TRP A 1 78 ? -5.948 -4.886 1.759 1.00 96.31 78 TRP A N 1
ATOM 636 C CA . TRP A 1 78 ? -4.586 -5.390 1.625 1.00 96.31 78 TRP A CA 1
ATOM 637 C C . TRP A 1 78 ? -4.166 -6.278 2.803 1.00 96.31 78 TRP A C 1
ATOM 639 O O . TRP A 1 78 ? -4.758 -6.196 3.879 1.00 96.31 78 TRP A O 1
ATOM 649 N N . HIS A 1 79 ? -3.145 -7.114 2.587 1.00 91.56 79 HIS A N 1
ATOM 650 C CA . HIS A 1 79 ? -2.743 -8.143 3.540 1.00 91.56 79 HIS A CA 1
ATOM 651 C C . HIS A 1 79 ? -2.463 -7.575 4.941 1.00 91.56 79 HIS A C 1
ATOM 653 O O . HIS A 1 79 ? -1.783 -6.556 5.103 1.00 91.56 79 HIS A O 1
ATOM 659 N N . SER A 1 80 ? -2.921 -8.275 5.975 1.00 89.44 80 SER A N 1
ATOM 660 C CA . SER A 1 80 ? -2.734 -7.864 7.370 1.00 89.44 80 SER A CA 1
ATOM 661 C C . SER A 1 80 ? -1.439 -8.383 8.006 1.00 89.44 80 SER A C 1
ATOM 663 O O . SER A 1 80 ? -1.076 -7.903 9.073 1.00 89.44 80 SER A O 1
ATOM 665 N N . ILE A 1 81 ? -0.698 -9.287 7.349 1.00 89.56 81 ILE A N 1
ATOM 666 C CA . ILE A 1 81 ? 0.408 -10.058 7.956 1.00 89.56 81 ILE A CA 1
ATOM 667 C C . ILE A 1 81 ? 1.470 -9.210 8.677 1.00 89.56 81 ILE A C 1
ATOM 669 O O . ILE A 1 81 ? 1.952 -9.585 9.740 1.00 89.56 81 ILE A O 1
ATOM 673 N N . THR A 1 82 ? 1.818 -8.038 8.141 1.00 90.25 82 THR A N 1
ATOM 674 C CA . THR A 1 82 ? 2.834 -7.150 8.730 1.00 90.25 82 THR A CA 1
ATOM 675 C C . THR A 1 82 ? 2.252 -6.039 9.603 1.00 90.25 82 THR A C 1
ATOM 677 O O . THR A 1 82 ? 2.984 -5.392 10.356 1.00 90.25 82 THR A O 1
ATOM 680 N N . VAL A 1 83 ? 0.942 -5.797 9.520 1.00 91.44 83 VAL A N 1
ATOM 681 C CA . VAL A 1 83 ? 0.294 -4.636 10.139 1.00 91.44 83 VAL A CA 1
ATOM 682 C C . VAL A 1 83 ? 0.376 -4.680 11.669 1.00 91.44 83 VAL A C 1
ATOM 684 O O . VAL A 1 83 ? 0.768 -3.657 12.232 1.00 91.44 83 VAL A O 1
ATOM 687 N N . PRO A 1 84 ? 0.089 -5.801 12.368 1.00 93.12 84 PRO A N 1
ATOM 688 C CA . PRO A 1 84 ? 0.222 -5.874 13.823 1.00 93.12 84 PRO A CA 1
ATOM 689 C C . PRO A 1 84 ? 1.636 -5.541 14.302 1.00 93.12 84 PRO A C 1
ATOM 691 O O . PRO A 1 84 ? 1.811 -4.704 15.189 1.00 93.12 84 PRO A O 1
ATOM 694 N N . THR A 1 85 ? 2.650 -6.128 13.664 1.00 94.81 85 THR A N 1
ATOM 695 C CA . THR A 1 85 ? 4.059 -5.909 14.005 1.00 94.81 85 THR A CA 1
ATOM 696 C C . THR A 1 85 ? 4.456 -4.454 13.791 1.00 94.81 85 THR A C 1
ATOM 698 O O . THR A 1 85 ? 5.007 -3.814 14.687 1.00 94.81 85 THR A O 1
ATOM 701 N N . TYR A 1 86 ? 4.137 -3.884 12.627 1.00 95.38 86 TYR A N 1
ATOM 702 C CA . TYR A 1 86 ? 4.470 -2.490 12.334 1.00 95.38 86 TYR A CA 1
ATOM 703 C C . TYR A 1 86 ? 3.711 -1.521 13.240 1.00 95.38 86 TYR A C 1
ATOM 705 O O . TYR A 1 86 ? 4.287 -0.524 13.679 1.00 95.38 86 TYR A O 1
ATOM 713 N N . ALA A 1 87 ? 2.451 -1.811 13.567 1.00 95.50 87 ALA A N 1
ATOM 714 C CA . ALA A 1 87 ? 1.660 -1.010 14.491 1.00 95.50 87 ALA A CA 1
ATOM 715 C C . ALA A 1 87 ? 2.254 -1.024 15.903 1.00 95.50 87 ALA A C 1
ATOM 717 O O . ALA A 1 87 ? 2.367 0.039 16.512 1.00 95.50 87 ALA A O 1
ATOM 718 N N . PHE A 1 88 ? 2.690 -2.185 16.397 1.00 96.06 88 PHE A N 1
ATOM 719 C CA . PHE A 1 88 ? 3.332 -2.318 17.705 1.00 96.06 88 PHE A CA 1
ATOM 720 C C . PHE A 1 88 ? 4.576 -1.427 17.825 1.00 96.06 88 PHE A C 1
ATOM 722 O O . PHE A 1 88 ? 4.648 -0.574 18.714 1.00 96.06 88 PHE A O 1
ATOM 729 N N . TYR A 1 89 ? 5.523 -1.546 16.889 1.00 96.44 89 TYR A N 1
ATOM 730 C CA . TYR A 1 89 ? 6.732 -0.715 16.906 1.00 96.44 89 TYR A CA 1
ATOM 731 C C . TYR A 1 89 ? 6.418 0.769 16.706 1.00 96.44 89 TYR A C 1
ATOM 733 O O . TYR A 1 89 ? 6.981 1.620 17.395 1.00 96.44 89 TYR A O 1
ATOM 741 N N . SER A 1 90 ? 5.470 1.092 15.824 1.00 96.38 90 SER A N 1
ATOM 742 C CA . SER A 1 90 ? 5.042 2.474 15.591 1.00 96.38 90 SER A CA 1
ATOM 743 C C . SER A 1 90 ? 4.437 3.109 16.843 1.00 96.38 90 SER A C 1
ATOM 745 O O . SER A 1 90 ? 4.726 4.265 17.140 1.00 96.38 90 SER A O 1
ATOM 747 N N . GLN A 1 91 ? 3.638 2.367 17.616 1.00 96.00 91 GLN A N 1
ATOM 748 C CA . GLN A 1 91 ? 3.079 2.841 18.885 1.00 96.00 91 GLN A CA 1
ATOM 749 C C . GLN A 1 91 ? 4.162 3.051 19.945 1.00 96.00 91 GLN A C 1
ATOM 751 O O . GLN A 1 91 ? 4.108 4.042 20.671 1.00 96.00 91 GLN A O 1
ATOM 756 N N . ILE A 1 92 ? 5.167 2.170 20.022 1.00 95.81 92 ILE A N 1
ATOM 757 C CA . ILE A 1 92 ? 6.313 2.355 20.925 1.00 95.81 92 ILE A CA 1
ATOM 758 C C . ILE A 1 92 ? 7.068 3.636 20.572 1.00 95.81 92 ILE A C 1
ATOM 760 O O . ILE A 1 92 ? 7.286 4.469 21.451 1.00 95.81 92 ILE A O 1
ATOM 764 N N . ILE A 1 93 ? 7.422 3.820 19.298 1.00 95.81 93 ILE A N 1
ATOM 765 C CA . ILE A 1 93 ? 8.127 5.018 18.824 1.00 95.81 93 ILE A CA 1
ATOM 766 C C . ILE A 1 93 ? 7.291 6.272 19.112 1.00 95.81 93 ILE A C 1
ATOM 768 O O . ILE A 1 93 ? 7.798 7.241 19.669 1.00 95.81 93 ILE A O 1
ATOM 772 N N . CYS A 1 94 ? 5.997 6.239 18.795 1.00 95.19 94 CYS A N 1
ATOM 773 C CA . CYS A 1 94 ? 5.088 7.366 18.983 1.00 95.19 94 CYS A CA 1
ATOM 774 C C . CYS A 1 94 ? 4.940 7.752 20.465 1.00 95.19 94 CYS A C 1
ATOM 776 O O . CYS A 1 94 ? 5.093 8.917 20.822 1.00 95.19 94 CYS A O 1
ATOM 778 N N . ARG A 1 95 ? 4.673 6.783 21.345 1.00 93.88 95 ARG A N 1
ATOM 779 C CA . ARG A 1 95 ? 4.373 7.049 22.761 1.00 93.88 95 ARG A CA 1
ATOM 780 C C . ARG A 1 95 ? 5.627 7.266 23.593 1.00 93.88 95 ARG A C 1
ATOM 782 O O . ARG A 1 95 ? 5.696 8.213 24.363 1.00 93.88 95 ARG A O 1
ATOM 789 N N . ARG A 1 96 ? 6.618 6.380 23.456 1.00 93.19 96 ARG A N 1
ATOM 790 C CA . ARG A 1 96 ? 7.840 6.411 24.276 1.00 93.19 96 ARG A CA 1
ATOM 791 C C . ARG A 1 96 ? 8.936 7.271 23.663 1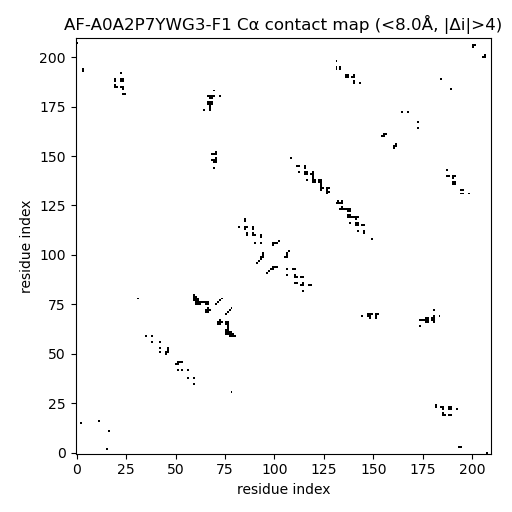.00 93.19 96 ARG A C 1
ATOM 793 O O . ARG A 1 96 ? 9.675 7.901 24.403 1.00 93.19 96 ARG A O 1
ATOM 800 N N . GLY A 1 97 ? 9.051 7.286 22.336 1.00 93.44 97 GLY A N 1
ATOM 801 C CA . GLY A 1 97 ? 10.070 8.077 21.643 1.00 93.44 97 GLY A CA 1
ATOM 802 C C . GLY A 1 97 ? 9.691 9.550 21.507 1.00 93.44 97 GLY A C 1
ATOM 803 O O . GLY A 1 97 ? 10.528 10.415 21.735 1.00 93.44 97 GLY A O 1
ATOM 804 N N . LEU A 1 98 ? 8.434 9.838 21.154 1.00 92.62 98 LEU A N 1
ATOM 805 C CA . LEU A 1 98 ? 7.958 11.205 20.894 1.00 92.62 98 LEU A CA 1
ATOM 806 C C . LEU A 1 98 ? 7.087 11.790 22.017 1.00 92.62 98 LEU A C 1
ATOM 808 O O . LEU A 1 98 ? 6.700 12.951 21.928 1.00 92.62 98 LEU A O 1
ATOM 812 N N . GLY A 1 99 ? 6.755 11.008 23.050 1.00 93.31 99 GLY A N 1
ATOM 813 C CA . GLY A 1 99 ? 5.916 11.468 24.164 1.00 93.31 99 GLY A CA 1
ATOM 814 C C . GLY A 1 99 ? 4.463 11.761 23.775 1.00 93.31 99 GLY A C 1
ATOM 815 O O . GLY A 1 99 ? 3.813 12.572 24.424 1.00 93.31 99 GLY A O 1
ATOM 816 N N . ILE A 1 100 ? 3.952 11.157 22.695 1.00 94.56 100 ILE A N 1
ATOM 817 C CA . ILE A 1 100 ? 2.581 11.398 22.227 1.00 94.56 100 ILE A CA 1
ATOM 818 C C . ILE A 1 100 ? 1.592 10.579 23.060 1.00 94.56 100 ILE A C 1
ATOM 820 O O . ILE A 1 100 ? 1.714 9.355 23.160 1.00 94.56 100 ILE A O 1
ATOM 824 N N . ASP A 1 101 ? 0.562 11.251 23.575 1.00 92.69 101 ASP A N 1
ATOM 825 C CA . ASP A 1 101 ? -0.490 10.623 24.371 1.00 92.69 101 ASP A CA 1
ATOM 826 C C . ASP A 1 101 ? -1.262 9.554 23.592 1.00 92.69 101 ASP A C 1
ATOM 828 O O . ASP A 1 101 ? -1.673 9.746 22.436 1.00 92.69 101 ASP A O 1
ATOM 832 N N . ALA A 1 102 ? -1.521 8.438 24.273 1.00 91.81 102 ALA A N 1
ATOM 833 C CA . ALA A 1 102 ? -2.323 7.347 23.746 1.00 91.81 102 ALA A CA 1
ATOM 834 C C . ALA A 1 102 ? -3.772 7.798 23.484 1.00 91.81 102 ALA A C 1
ATOM 836 O O . ALA A 1 102 ? -4.399 8.486 24.286 1.00 91.81 102 ALA A O 1
ATOM 837 N N . GLY A 1 103 ? -4.322 7.397 22.341 1.00 89.38 103 GLY A N 1
ATOM 838 C CA . GLY A 1 103 ? -5.668 7.731 21.883 1.00 89.38 103 GLY A CA 1
ATOM 839 C C . GLY A 1 103 ? -5.801 9.107 21.222 1.00 89.38 103 GLY A C 1
ATOM 840 O O . GLY A 1 103 ? -6.861 9.394 20.645 1.00 89.38 103 GLY A O 1
ATOM 841 N N . SER A 1 104 ? -4.752 9.936 21.251 1.00 91.81 104 SER A N 1
ATOM 842 C CA . SER A 1 104 ? -4.770 11.290 20.693 1.00 91.81 104 SER A CA 1
ATOM 843 C C . SER A 1 104 ? -4.998 11.303 19.173 1.00 91.81 104 SER A C 1
ATOM 845 O O . SER A 1 104 ? -4.727 10.344 18.444 1.00 91.81 104 SER A O 1
ATOM 847 N N . GLY A 1 105 ? -5.508 12.424 18.651 1.00 90.56 105 GLY A N 1
ATOM 848 C CA . GLY A 1 105 ? -5.657 12.609 17.201 1.00 90.56 105 GLY A CA 1
ATOM 849 C C . GLY A 1 105 ? -4.316 12.594 16.453 1.00 90.56 105 GLY A C 1
ATOM 850 O O . GLY A 1 105 ? -4.263 12.168 15.297 1.00 90.56 105 GLY A O 1
ATOM 851 N N . ILE A 1 106 ? -3.241 13.006 17.134 1.00 91.94 106 ILE A N 1
ATOM 852 C CA . ILE A 1 106 ? -1.871 12.997 16.614 1.00 91.94 106 ILE A CA 1
ATOM 853 C C . ILE A 1 106 ? -1.387 11.553 16.473 1.00 91.94 106 ILE A C 1
ATOM 855 O O . ILE A 1 106 ? -0.938 11.180 15.391 1.00 91.94 106 ILE A O 1
ATOM 859 N N . GLU A 1 107 ? -1.572 10.709 17.495 1.00 93.38 107 GLU A N 1
ATOM 860 C CA . GLU A 1 107 ? -1.213 9.285 17.422 1.00 93.38 107 GLU A CA 1
ATOM 861 C C . GLU A 1 107 ? -1.895 8.596 16.230 1.00 93.38 107 GLU A C 1
ATOM 863 O O . GLU A 1 107 ? -1.246 7.894 15.454 1.00 93.38 107 GLU A O 1
ATOM 868 N N . LYS A 1 108 ? -3.188 8.873 16.013 1.00 92.00 108 LYS A N 1
ATOM 869 C CA . LYS A 1 108 ? -3.975 8.319 14.892 1.00 92.00 108 LYS A CA 1
ATOM 870 C C . LYS A 1 108 ? -3.468 8.732 13.505 1.00 92.00 108 LYS A C 1
ATOM 872 O O . LYS A 1 108 ? -3.930 8.173 12.513 1.00 92.00 108 LYS A O 1
ATOM 877 N N . THR A 1 109 ? -2.552 9.694 13.432 1.00 93.88 109 THR A N 1
ATOM 878 C CA . THR A 1 109 ? -1.916 10.159 12.192 1.00 93.88 109 THR A CA 1
ATOM 879 C C . THR A 1 109 ? -0.465 9.682 12.100 1.00 93.88 109 THR A C 1
ATOM 881 O O . THR A 1 109 ? -0.055 9.161 11.064 1.00 93.88 109 THR A O 1
ATOM 884 N N . ILE A 1 110 ? 0.295 9.795 13.194 1.00 94.88 110 ILE A N 1
ATOM 885 C CA . ILE A 1 110 ? 1.713 9.421 13.259 1.00 94.88 110 ILE A CA 1
ATOM 886 C C . ILE A 1 110 ? 1.907 7.905 13.191 1.00 94.88 110 ILE A C 1
ATOM 888 O O . ILE A 1 110 ? 2.810 7.448 12.499 1.00 94.88 110 ILE A O 1
ATOM 892 N N . VAL A 1 111 ? 1.054 7.107 13.842 1.00 96.00 111 VAL A N 1
ATOM 893 C CA . VAL A 1 111 ? 1.184 5.641 13.804 1.00 96.00 111 VAL A CA 1
ATOM 894 C C . VAL A 1 111 ? 1.055 5.104 12.371 1.00 96.00 111 VAL A C 1
ATOM 896 O O . VAL A 1 111 ? 1.970 4.407 11.939 1.00 96.00 111 VAL A O 1
ATOM 899 N N . PRO A 1 112 ? 0.020 5.453 11.579 1.00 95.56 112 PRO A N 1
ATOM 900 C CA . PRO A 1 112 ? -0.019 5.077 10.167 1.00 95.56 112 PRO A CA 1
ATOM 901 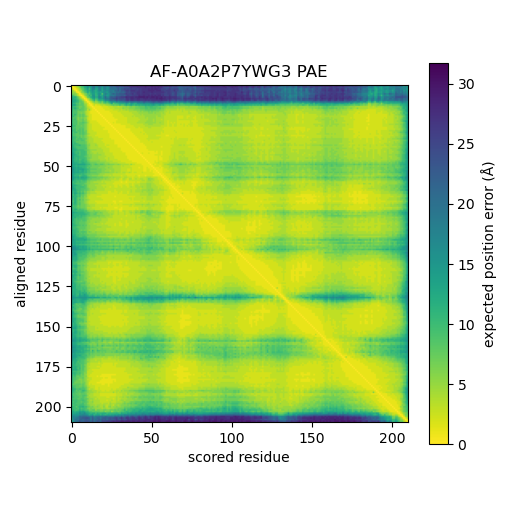C C . PRO A 1 112 ? 1.188 5.578 9.368 1.00 95.56 112 PRO A C 1
ATOM 903 O O . PRO A 1 112 ? 1.731 4.817 8.575 1.00 95.56 112 PRO A O 1
ATOM 906 N N . MET A 1 113 ? 1.647 6.816 9.594 1.00 96.75 113 MET A N 1
ATOM 907 C CA . MET A 1 113 ? 2.846 7.346 8.929 1.00 96.75 113 MET A CA 1
ATOM 908 C C . MET A 1 113 ? 4.063 6.446 9.171 1.00 96.75 113 MET A C 1
ATOM 910 O O . MET A 1 113 ? 4.762 6.085 8.229 1.00 96.75 113 MET A O 1
ATOM 914 N N . LEU A 1 114 ? 4.292 6.051 10.425 1.00 96.81 114 LEU A N 1
ATOM 915 C CA . LEU A 1 114 ? 5.391 5.167 10.805 1.00 96.81 114 LEU A CA 1
ATOM 916 C C . LEU A 1 114 ? 5.227 3.760 10.221 1.00 96.81 114 LEU A C 1
ATOM 918 O O . LEU A 1 114 ? 6.211 3.212 9.736 1.00 96.81 114 LEU A O 1
ATOM 922 N N . ILE A 1 115 ? 4.010 3.208 10.179 1.00 96.88 115 ILE A N 1
ATOM 923 C CA . ILE A 1 115 ? 3.738 1.907 9.541 1.00 96.88 115 ILE A CA 1
ATOM 924 C C . ILE A 1 115 ? 4.161 1.929 8.066 1.00 96.88 115 ILE A C 1
ATOM 926 O O . ILE A 1 115 ? 4.886 1.037 7.625 1.00 96.88 115 ILE A O 1
ATOM 930 N N . PHE A 1 116 ? 3.756 2.955 7.309 1.00 96.44 116 PHE A N 1
ATOM 931 C CA . PHE A 1 116 ? 4.151 3.101 5.904 1.00 96.44 116 PHE A CA 1
ATOM 932 C C . PHE A 1 116 ? 5.664 3.306 5.755 1.00 96.44 116 PHE A C 1
ATOM 934 O O . PHE A 1 116 ? 6.272 2.706 4.873 1.00 96.44 116 PHE A O 1
ATOM 941 N N . THR A 1 117 ? 6.294 4.088 6.634 1.00 95.62 117 THR A N 1
ATOM 942 C CA . THR A 1 117 ? 7.752 4.285 6.621 1.00 95.62 117 THR A CA 1
ATOM 943 C C . THR A 1 117 ? 8.511 2.986 6.896 1.00 95.62 117 THR A C 1
ATOM 945 O O . THR A 1 117 ? 9.423 2.650 6.145 1.00 95.62 117 THR A O 1
ATOM 948 N N . ILE A 1 118 ? 8.129 2.226 7.928 1.00 95.94 118 ILE A N 1
ATOM 949 C CA . ILE A 1 118 ? 8.744 0.929 8.255 1.00 95.94 118 ILE A CA 1
ATOM 950 C C . ILE A 1 118 ? 8.551 -0.045 7.092 1.00 95.94 118 ILE A C 1
ATOM 952 O O . ILE A 1 118 ? 9.505 -0.701 6.685 1.00 95.94 118 ILE A O 1
ATOM 956 N N . SER A 1 119 ? 7.350 -0.100 6.511 1.00 95.00 119 SER A N 1
ATOM 957 C CA . SER A 1 119 ? 7.079 -0.932 5.337 1.00 95.00 119 SER A CA 1
ATOM 958 C C . SER A 1 119 ? 7.980 -0.556 4.158 1.00 95.00 119 SER A C 1
ATOM 960 O O . SER A 1 119 ? 8.612 -1.436 3.575 1.00 95.00 119 SER A O 1
ATOM 962 N N . GLY A 1 120 ? 8.123 0.739 3.859 1.00 94.25 120 GLY A N 1
ATOM 963 C CA . GLY A 1 120 ? 9.027 1.214 2.816 1.00 94.25 120 GLY A CA 1
ATOM 964 C C . GLY A 1 120 ? 10.484 0.851 3.074 1.00 94.25 120 GLY A C 1
ATOM 965 O O . GLY A 1 120 ? 11.141 0.370 2.158 1.00 94.25 120 GLY A O 1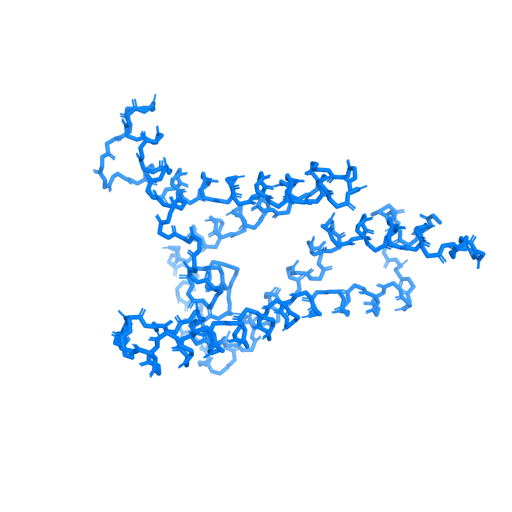
ATOM 966 N N . LEU A 1 121 ? 10.965 0.981 4.315 1.00 94.94 121 LEU A N 1
ATOM 967 C CA . LEU A 1 121 ? 12.321 0.566 4.690 1.00 94.94 121 LEU A CA 1
ATOM 968 C C . LEU A 1 121 ? 12.531 -0.935 4.475 1.00 94.94 121 LEU A C 1
ATOM 970 O O . LEU A 1 121 ? 13.549 -1.328 3.916 1.00 94.94 121 LEU A O 1
ATOM 974 N N . MET A 1 122 ? 11.570 -1.772 4.873 1.00 94.44 122 MET A N 1
ATOM 975 C CA . MET A 1 122 ? 11.669 -3.222 4.680 1.00 94.44 122 MET A CA 1
ATOM 976 C C . MET A 1 122 ? 11.686 -3.594 3.196 1.00 94.44 122 MET A C 1
ATOM 978 O O . MET A 1 122 ? 12.508 -4.407 2.781 1.00 94.44 122 MET A O 1
ATOM 982 N N . HIS A 1 123 ? 10.851 -2.951 2.376 1.00 92.12 123 HIS A N 1
ATOM 983 C CA . HIS A 1 123 ? 10.875 -3.148 0.926 1.00 92.12 123 HIS A CA 1
ATOM 984 C C . HIS A 1 123 ? 12.185 -2.678 0.287 1.00 92.12 123 HIS A C 1
ATOM 986 O O . HIS A 1 123 ? 12.714 -3.385 -0.570 1.00 92.12 123 HIS A O 1
ATOM 992 N N . SER A 1 124 ? 12.747 -1.549 0.733 1.00 91.88 124 SER A N 1
ATOM 993 C CA . SER A 1 124 ? 14.078 -1.108 0.310 1.00 91.88 124 SER A CA 1
ATOM 994 C C . SER A 1 124 ? 15.146 -2.137 0.683 1.00 91.88 124 SER A C 1
ATOM 996 O O . SER A 1 124 ? 15.942 -2.515 -0.165 1.00 91.88 124 SER A O 1
ATOM 998 N N . LEU A 1 125 ? 15.165 -2.626 1.927 1.00 92.12 125 LEU A N 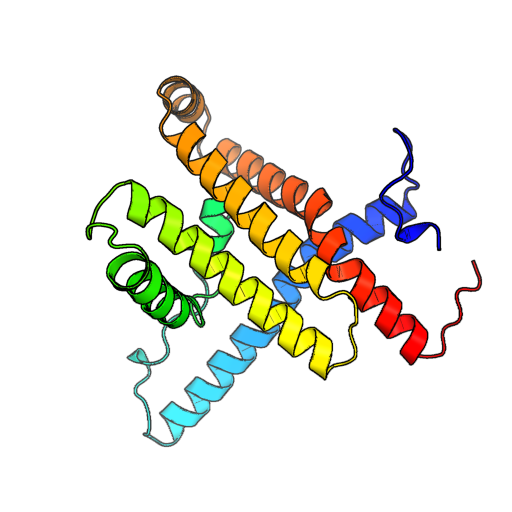1
ATOM 999 C CA . LEU A 1 125 ? 16.173 -3.583 2.403 1.00 92.12 125 LEU A CA 1
ATOM 1000 C C . LEU A 1 125 ? 16.124 -4.909 1.637 1.00 92.12 125 LEU A C 1
ATOM 1002 O O . LEU A 1 125 ? 17.168 -5.437 1.258 1.00 92.12 125 LEU A O 1
ATOM 1006 N N . VAL A 1 126 ? 14.922 -5.426 1.368 1.00 89.56 126 VAL A N 1
ATOM 1007 C CA . VAL A 1 126 ? 14.742 -6.624 0.533 1.00 89.56 126 VAL A CA 1
ATOM 1008 C C . VAL A 1 126 ? 15.136 -6.343 -0.917 1.00 89.56 126 VAL A C 1
ATOM 1010 O O . VAL A 1 126 ? 15.785 -7.167 -1.549 1.00 89.56 126 VAL A O 1
ATOM 1013 N N . GLY A 1 127 ? 14.787 -5.173 -1.457 1.00 87.06 127 GLY A N 1
ATOM 1014 C CA . GLY A 1 127 ? 15.242 -4.762 -2.784 1.00 87.06 127 GLY A CA 1
ATOM 1015 C C . GLY A 1 127 ? 16.767 -4.765 -2.875 1.00 87.06 127 GLY A C 1
ATOM 1016 O O . GLY A 1 127 ? 17.328 -5.376 -3.783 1.00 87.06 127 GLY A O 1
ATOM 1017 N N . TRP A 1 128 ? 17.429 -4.157 -1.892 1.00 87.69 128 TRP A N 1
ATOM 1018 C CA . TRP A 1 128 ? 18.882 -4.085 -1.806 1.00 87.69 128 TRP A CA 1
ATOM 1019 C C . TRP A 1 128 ? 19.542 -5.463 -1.789 1.00 87.69 128 TRP A C 1
ATOM 1021 O O . TRP A 1 128 ? 20.484 -5.696 -2.545 1.00 87.69 128 TRP A O 1
ATOM 1031 N N . SER A 1 129 ? 19.030 -6.400 -0.982 1.00 87.62 129 SER A N 1
ATOM 1032 C CA . SER A 1 129 ? 19.583 -7.759 -0.912 1.00 87.62 129 SER A CA 1
ATOM 1033 C C . SER A 1 129 ? 19.405 -8.548 -2.214 1.00 87.62 129 SER A C 1
ATOM 1035 O O . SER A 1 129 ? 20.194 -9.445 -2.504 1.00 87.62 129 SER A O 1
ATOM 1037 N N . LEU A 1 130 ? 18.412 -8.182 -3.029 1.00 83.44 130 LEU A N 1
ATOM 1038 C CA . LEU A 1 130 ? 18.173 -8.734 -4.364 1.00 83.44 130 LEU A CA 1
ATOM 1039 C C . LEU A 1 130 ? 18.917 -7.980 -5.483 1.00 83.44 130 LEU A C 1
ATOM 1041 O O . LEU A 1 130 ? 18.814 -8.371 -6.649 1.00 83.44 130 LEU A O 1
ATOM 1045 N N . GLY A 1 131 ? 19.681 -6.937 -5.138 1.00 79.75 131 GLY A N 1
ATOM 1046 C CA . GLY A 1 131 ? 20.513 -6.157 -6.055 1.00 79.75 131 GLY A CA 1
ATOM 1047 C C . GLY A 1 131 ? 19.871 -4.878 -6.608 1.00 79.75 131 GLY A C 1
ATOM 1048 O O . GLY A 1 131 ? 20.473 -4.228 -7.461 1.00 79.75 131 GLY A O 1
ATOM 1049 N N . ASP A 1 132 ? 18.685 -4.489 -6.132 1.00 79.38 132 ASP A N 1
ATOM 1050 C CA . ASP A 1 132 ? 18.060 -3.204 -6.464 1.00 79.38 132 ASP A CA 1
ATOM 1051 C C . ASP A 1 132 ? 18.792 -2.047 -5.760 1.00 79.38 132 ASP A C 1
ATOM 1053 O O . ASP A 1 132 ? 19.021 -2.065 -4.551 1.00 79.38 132 ASP A O 1
ATOM 1057 N N . ALA A 1 133 ? 19.146 -1.011 -6.518 1.00 75.31 133 ALA A N 1
ATOM 1058 C CA . ALA A 1 133 ? 19.821 0.180 -6.004 1.00 75.31 133 ALA A CA 1
ATOM 1059 C C . ALA A 1 133 ? 18.862 1.362 -5.765 1.00 75.31 133 ALA A C 1
ATOM 1061 O O . ALA A 1 133 ? 19.259 2.386 -5.206 1.00 75.31 133 ALA A O 1
ATOM 1062 N N . ALA A 1 134 ? 17.593 1.259 -6.170 1.00 81.50 134 ALA A N 1
ATOM 1063 C CA . ALA A 1 134 ? 16.632 2.358 -6.130 1.00 81.50 134 ALA A CA 1
ATOM 1064 C C . ALA A 1 134 ? 15.875 2.466 -4.793 1.00 81.50 134 ALA A C 1
ATOM 1066 O O . ALA A 1 134 ? 14.683 2.758 -4.770 1.00 81.50 134 ALA A O 1
ATOM 1067 N N . LEU A 1 135 ? 16.580 2.307 -3.671 1.00 82.62 135 LEU A N 1
ATOM 1068 C CA . LEU A 1 135 ? 16.010 2.188 -2.319 1.00 82.62 135 LEU A CA 1
ATOM 1069 C C . LEU A 1 135 ? 15.053 3.324 -1.942 1.00 82.62 135 LEU A C 1
ATOM 1071 O O . LEU A 1 135 ? 14.008 3.103 -1.332 1.00 82.62 135 LEU A O 1
ATOM 1075 N N . SER A 1 136 ? 15.388 4.555 -2.332 1.00 87.62 136 SER A N 1
ATOM 1076 C CA . SER A 1 136 ? 14.570 5.738 -2.050 1.00 87.62 136 SER A CA 1
ATOM 1077 C C . SER A 1 136 ? 13.207 5.714 -2.751 1.00 87.62 136 SER A C 1
ATOM 1079 O O . SER A 1 136 ? 12.289 6.416 -2.326 1.00 87.62 136 SER A O 1
ATOM 1081 N N . ARG A 1 137 ? 13.047 4.910 -3.809 1.00 89.06 137 ARG A N 1
ATOM 1082 C CA . ARG A 1 137 ? 11.796 4.780 -4.563 1.00 89.06 137 ARG A CA 1
ATOM 1083 C C . ARG A 1 137 ? 10.760 3.945 -3.826 1.00 89.06 137 ARG A C 1
ATOM 1085 O O . ARG A 1 137 ? 9.593 4.330 -3.849 1.00 89.06 137 ARG A O 1
ATOM 1092 N N . ASP A 1 138 ? 11.169 2.870 -3.148 1.00 90.19 138 ASP A N 1
ATOM 1093 C CA . ASP A 1 138 ? 10.271 2.104 -2.276 1.00 90.19 138 ASP A CA 1
ATOM 1094 C C . ASP A 1 138 ? 9.743 3.016 -1.156 1.00 90.19 138 ASP A C 1
ATOM 1096 O O . ASP A 1 138 ? 8.533 3.178 -1.006 1.00 90.19 138 ASP A O 1
ATOM 1100 N N . LEU A 1 139 ? 10.633 3.723 -0.448 1.00 91.81 139 LEU A N 1
ATOM 1101 C CA . LEU A 1 139 ? 10.241 4.682 0.593 1.00 91.81 139 LEU A CA 1
ATOM 1102 C C . LEU A 1 139 ? 9.271 5.747 0.082 1.00 91.81 139 LEU A C 1
ATOM 1104 O O . LEU A 1 139 ? 8.245 6.007 0.713 1.00 91.81 139 LEU A O 1
ATOM 1108 N N . LEU A 1 140 ? 9.569 6.343 -1.075 1.00 92.75 140 LEU A N 1
ATOM 1109 C CA . LEU A 1 140 ? 8.706 7.350 -1.683 1.00 92.75 140 LEU A CA 1
ATOM 1110 C C . LEU A 1 140 ? 7.323 6.782 -2.023 1.00 92.75 140 LEU A C 1
ATOM 1112 O O . LEU A 1 140 ? 6.319 7.448 -1.775 1.00 92.75 140 LEU A O 1
ATOM 1116 N N . PHE A 1 141 ? 7.253 5.564 -2.563 1.00 93.75 141 PHE A N 1
ATOM 1117 C CA . PHE A 1 141 ? 5.987 4.903 -2.869 1.00 93.75 141 PHE A CA 1
ATOM 1118 C C . PHE A 1 141 ? 5.123 4.758 -1.617 1.00 93.75 141 PHE A C 1
ATOM 1120 O O . PHE A 1 141 ? 3.981 5.224 -1.607 1.00 93.75 141 PHE A O 1
ATOM 1127 N N . PHE A 1 142 ? 5.657 4.181 -0.540 1.00 95.12 142 PHE A N 1
ATOM 1128 C CA . PHE A 1 142 ? 4.886 4.002 0.691 1.00 95.12 142 PHE A CA 1
ATOM 1129 C C . PHE A 1 142 ? 4.507 5.340 1.333 1.00 95.12 142 PHE A C 1
ATOM 1131 O O . PHE A 1 142 ? 3.372 5.507 1.781 1.00 95.12 142 PHE A O 1
ATOM 1138 N N . PHE A 1 143 ? 5.394 6.333 1.299 1.00 94.81 143 PHE A N 1
ATOM 1139 C CA . PHE A 1 143 ? 5.089 7.659 1.829 1.00 94.81 143 PHE A CA 1
ATOM 1140 C C . PHE A 1 143 ? 3.966 8.369 1.052 1.00 94.81 143 PHE A C 1
ATOM 1142 O O . PHE A 1 143 ? 3.059 8.940 1.656 1.00 94.81 143 PHE A O 1
ATOM 1149 N N . VAL A 1 144 ? 3.952 8.284 -0.284 1.00 96.12 144 VAL A N 1
ATOM 1150 C CA . VAL A 1 144 ? 2.864 8.838 -1.114 1.00 96.12 144 VAL A CA 1
ATOM 1151 C C . VAL A 1 144 ? 1.533 8.130 -0.840 1.00 96.12 144 VAL A C 1
ATOM 1153 O O . VAL A 1 144 ? 0.493 8.787 -0.784 1.00 96.12 144 VAL A O 1
ATOM 1156 N N . ASN A 1 145 ? 1.547 6.812 -0.612 1.00 97.06 145 ASN A N 1
ATOM 1157 C CA . ASN A 1 145 ? 0.351 6.066 -0.206 1.00 97.06 145 ASN A CA 1
ATOM 1158 C C . ASN A 1 145 ? -0.187 6.538 1.154 1.00 97.06 145 ASN A C 1
ATOM 1160 O O . ASN A 1 145 ? -1.397 6.738 1.293 1.00 97.06 145 ASN A O 1
ATOM 1164 N N . PHE A 1 146 ? 0.695 6.785 2.128 1.00 97.00 146 PHE A N 1
ATOM 1165 C CA . PHE A 1 146 ? 0.309 7.394 3.401 1.00 97.00 146 PHE A CA 1
ATOM 1166 C C . PHE A 1 146 ? -0.340 8.767 3.196 1.00 97.00 146 PHE A C 1
ATOM 1168 O O . PHE A 1 146 ? -1.437 8.999 3.705 1.00 97.00 146 PHE A O 1
ATOM 1175 N N . LEU A 1 147 ? 0.295 9.661 2.428 1.00 97.31 147 LEU A N 1
ATOM 1176 C CA . LEU A 1 147 ? -0.245 10.999 2.173 1.00 97.31 147 LEU A CA 1
ATOM 1177 C C . LEU A 1 147 ? -1.627 10.933 1.517 1.00 97.31 147 LEU A C 1
ATOM 1179 O O . LEU A 1 147 ? -2.543 11.626 1.956 1.00 97.31 147 LEU A O 1
ATOM 1183 N N . ALA A 1 148 ? -1.814 10.063 0.524 1.00 97.38 148 ALA A N 1
ATOM 1184 C CA . ALA A 1 148 ? -3.112 9.857 -0.111 1.00 97.38 148 ALA A CA 1
ATOM 1185 C C . ALA A 1 148 ? -4.170 9.362 0.889 1.00 97.38 148 ALA A C 1
ATOM 1187 O O . ALA A 1 148 ? -5.261 9.926 0.962 1.00 97.38 148 ALA A O 1
ATOM 1188 N N . ALA A 1 149 ? -3.843 8.370 1.722 1.00 96.94 149 ALA A N 1
ATOM 1189 C CA . ALA A 1 149 ? -4.756 7.862 2.745 1.00 96.94 149 ALA A CA 1
ATOM 1190 C C . ALA A 1 149 ? -5.082 8.907 3.837 1.00 96.94 149 ALA A C 1
ATOM 1192 O O . ALA A 1 149 ? -6.218 8.976 4.327 1.00 96.94 149 ALA A O 1
ATOM 1193 N N . ALA A 1 150 ? -4.111 9.741 4.216 1.00 95.75 150 ALA A N 1
ATOM 1194 C CA . ALA A 1 150 ? -4.296 10.840 5.159 1.00 95.75 150 ALA A CA 1
ATOM 1195 C C . ALA A 1 150 ? -5.203 11.934 4.571 1.00 95.75 150 ALA A C 1
ATOM 1197 O O . ALA A 1 150 ? -6.160 12.356 5.226 1.00 95.75 150 ALA A O 1
ATOM 1198 N N . LEU A 1 151 ? -4.978 12.327 3.313 1.00 96.25 151 LEU A N 1
ATOM 1199 C CA . LEU A 1 151 ? -5.822 13.281 2.589 1.00 96.25 151 LEU A CA 1
ATOM 1200 C C . LEU A 1 151 ? -7.256 12.766 2.443 1.00 96.25 151 LEU A C 1
ATOM 1202 O O . LEU A 1 151 ? -8.200 13.483 2.774 1.00 96.25 151 LEU A O 1
ATOM 1206 N N . GLU A 1 152 ? -7.439 11.505 2.049 1.00 96.19 152 GLU A N 1
ATOM 1207 C CA . GLU A 1 152 ? -8.760 10.868 2.008 1.00 96.19 152 GLU A CA 1
ATOM 1208 C C . GLU A 1 152 ? -9.448 10.891 3.377 1.00 96.19 152 GLU A C 1
ATOM 1210 O O . GLU A 1 152 ? -10.647 11.148 3.469 1.00 96.19 152 GLU A O 1
ATOM 1215 N N . THR A 1 153 ? -8.700 10.677 4.464 1.00 94.31 153 THR A N 1
ATOM 1216 C CA . THR A 1 153 ? -9.247 10.752 5.827 1.00 94.31 153 THR A CA 1
ATOM 1217 C C . THR A 1 153 ? -9.772 12.146 6.155 1.00 94.31 153 THR A C 1
ATOM 1219 O O . THR A 1 153 ? -10.829 12.262 6.779 1.00 94.31 153 THR A O 1
ATOM 1222 N N . ILE A 1 154 ? -9.061 13.197 5.746 1.00 94.25 154 ILE A N 1
ATOM 1223 C CA . ILE A 1 154 ? -9.492 14.585 5.937 1.00 94.25 154 ILE A CA 1
ATOM 1224 C C . ILE A 1 154 ? -10.739 14.860 5.090 1.00 94.25 154 ILE A C 1
ATOM 1226 O O . ILE A 1 154 ? -11.755 15.302 5.627 1.00 94.25 154 ILE A O 1
ATOM 1230 N N . ILE A 1 155 ? -10.709 14.510 3.800 1.00 94.25 155 ILE A N 1
ATOM 1231 C CA . ILE A 1 155 ? -11.823 14.712 2.861 1.00 94.25 155 ILE A CA 1
ATOM 1232 C C . ILE A 1 155 ? -13.088 14.003 3.358 1.00 94.25 155 ILE A C 1
ATOM 1234 O O . ILE A 1 155 ? -14.151 14.616 3.429 1.00 94.25 15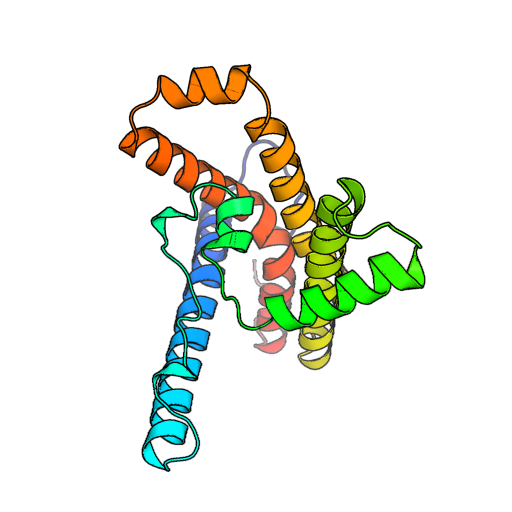5 ILE A O 1
ATOM 1238 N N . PHE A 1 156 ? -12.988 12.745 3.796 1.00 93.19 156 PHE A N 1
ATOM 1239 C CA . PHE A 1 156 ? -14.135 11.961 4.272 1.00 93.19 156 PHE A CA 1
ATOM 1240 C C . PHE A 1 156 ? -14.771 12.511 5.555 1.00 93.19 156 PHE A C 1
ATOM 1242 O O . PHE A 1 156 ? -15.926 12.194 5.855 1.00 93.19 156 PHE A O 1
ATOM 1249 N N . LYS A 1 157 ? -14.041 13.326 6.327 1.00 92.06 157 LYS A N 1
ATOM 1250 C CA . LYS A 1 157 ? -14.581 13.998 7.515 1.00 92.06 157 LYS A CA 1
ATOM 1251 C C . LYS A 1 157 ? -15.395 15.246 7.166 1.00 92.06 157 LYS A C 1
ATOM 1253 O O . LYS A 1 157 ? -16.243 15.624 7.973 1.00 92.06 157 LYS A O 1
ATOM 1258 N N . THR A 1 158 ? -15.196 15.842 5.989 1.00 94.44 158 THR A N 1
ATOM 1259 C CA . THR A 1 158 ? -15.908 17.061 5.573 1.00 94.44 158 THR A CA 1
ATOM 1260 C C . THR A 1 158 ? -17.404 16.811 5.348 1.00 94.44 158 THR A C 1
ATOM 1262 O O . THR A 1 158 ? -17.815 15.771 4.825 1.00 94.44 158 THR A O 1
ATOM 1265 N N . ALA A 1 159 ? -18.241 17.775 5.746 1.00 88.94 159 ALA A N 1
ATOM 1266 C CA . ALA A 1 159 ? -19.693 17.680 5.583 1.00 88.94 159 ALA A CA 1
ATOM 1267 C C . ALA A 1 159 ? -20.115 17.687 4.104 1.00 88.94 159 ALA A C 1
ATOM 1269 O O . ALA A 1 159 ? -21.015 16.943 3.718 1.00 88.94 159 ALA A O 1
ATOM 1270 N N . SER A 1 160 ? -19.423 18.465 3.266 1.00 90.69 160 SER A N 1
ATOM 1271 C CA . SER A 1 160 ? -19.671 18.545 1.822 1.00 90.69 160 SER A CA 1
ATOM 1272 C C . SER A 1 160 ? -19.448 17.205 1.122 1.00 90.69 160 SER A C 1
ATOM 1274 O O . SER A 1 160 ? -20.289 16.781 0.329 1.00 90.69 160 SER A O 1
ATOM 1276 N N . PHE A 1 161 ? -18.362 16.497 1.453 1.00 90.56 161 PHE A N 1
ATOM 1277 C CA . PHE A 1 161 ? -18.100 15.179 0.885 1.00 90.56 161 PHE A CA 1
ATOM 1278 C C . PHE A 1 161 ? -19.162 14.166 1.308 1.00 90.56 161 PHE A C 1
ATOM 1280 O O . PHE A 1 161 ? -19.663 13.431 0.464 1.00 90.56 161 PHE A O 1
ATOM 1287 N N . LYS A 1 162 ? -19.547 14.145 2.592 1.00 90.00 162 LYS A N 1
ATOM 1288 C CA . LYS A 1 162 ? -20.615 13.259 3.083 1.00 90.00 162 LYS A CA 1
ATOM 1289 C C . LYS A 1 162 ? -21.935 13.521 2.354 1.00 90.00 162 LYS A C 1
ATOM 1291 O O . LYS A 1 162 ? -22.497 12.593 1.785 1.00 90.00 162 LYS A O 1
ATOM 1296 N N . ALA A 1 163 ? -22.355 14.784 2.272 1.00 89.56 163 ALA A N 1
ATOM 1297 C CA . ALA A 1 163 ? -23.584 15.175 1.586 1.00 89.56 163 ALA A CA 1
ATOM 1298 C C . ALA A 1 163 ? -23.571 14.818 0.089 1.00 89.56 163 ALA A C 1
ATOM 1300 O O . ALA A 1 163 ? -24.574 14.345 -0.437 1.00 89.56 163 ALA A O 1
ATOM 1301 N N . SER A 1 164 ? -22.441 15.012 -0.600 1.00 90.44 164 SER A N 1
ATOM 1302 C CA . SER A 1 164 ? -22.281 14.602 -2.002 1.00 90.44 164 SER A CA 1
ATOM 1303 C C . SER A 1 164 ? -22.352 13.081 -2.149 1.00 90.44 164 SER A C 1
ATOM 1305 O O . SER A 1 164 ? -23.117 12.557 -2.955 1.00 90.44 164 SER A O 1
ATOM 1307 N N . ARG A 1 165 ? -21.610 12.357 -1.309 1.00 89.06 165 ARG A N 1
ATOM 1308 C CA . ARG A 1 165 ? -21.540 10.897 -1.321 1.00 89.06 165 ARG A CA 1
ATOM 1309 C C . ARG A 1 165 ? -22.904 10.251 -1.092 1.00 89.06 165 ARG A C 1
ATOM 1311 O O . ARG A 1 165 ? -23.197 9.245 -1.727 1.00 89.06 165 ARG A O 1
ATOM 1318 N N . ASP A 1 166 ? -23.725 10.803 -0.208 1.00 90.62 166 ASP A N 1
ATOM 1319 C CA . ASP A 1 166 ? -25.031 10.230 0.125 1.00 90.62 166 ASP A CA 1
ATOM 1320 C C . ASP A 1 166 ? -26.074 10.449 -0.995 1.00 90.62 166 ASP A C 1
ATOM 1322 O O . ASP A 1 166 ? -27.071 9.735 -1.050 1.00 90.62 166 ASP A O 1
ATOM 1326 N N . ARG A 1 167 ? -25.810 11.358 -1.949 1.00 92.56 167 ARG A N 1
ATOM 1327 C CA . ARG A 1 167 ? -26.620 11.546 -3.171 1.00 92.56 167 ARG A CA 1
ATOM 1328 C C . ARG A 1 167 ? -26.277 10.566 -4.295 1.00 92.56 167 ARG A C 1
ATOM 1330 O O . ARG A 1 167 ? -27.041 10.448 -5.248 1.00 92.56 167 ARG A O 1
ATOM 1337 N N . VAL A 1 168 ? -25.128 9.892 -4.224 1.00 92.00 168 VAL A N 1
ATOM 1338 C CA . VAL A 1 168 ? -24.667 8.978 -5.278 1.00 92.00 168 VAL A CA 1
ATOM 1339 C C . VAL A 1 168 ? -25.089 7.541 -4.940 1.00 92.00 168 VAL A C 1
ATOM 1341 O O . VAL A 1 168 ? -24.798 7.073 -3.833 1.00 92.00 168 VAL A O 1
ATOM 1344 N N . PRO A 1 169 ? -25.708 6.791 -5.875 1.00 94.56 169 PRO A N 1
ATOM 1345 C CA . PRO A 1 169 ? -26.058 5.388 -5.662 1.00 94.56 169 PRO A CA 1
ATOM 1346 C C . PRO A 1 169 ? -24.854 4.532 -5.252 1.00 94.56 169 PRO A C 1
ATOM 1348 O O . PRO A 1 169 ? -23.739 4.730 -5.743 1.00 94.56 169 PRO A O 1
ATOM 1351 N N . GLY A 1 170 ? -25.081 3.533 -4.392 1.00 92.00 170 GLY A N 1
ATOM 1352 C CA . GLY A 1 170 ? -24.021 2.680 -3.837 1.00 92.00 170 GLY A CA 1
ATOM 1353 C C . GLY A 1 170 ? -23.113 2.048 -4.897 1.00 92.00 170 GLY A C 1
ATOM 1354 O O . GLY A 1 170 ? -21.894 2.159 -4.802 1.00 92.00 170 GLY A O 1
ATOM 1355 N N . THR A 1 171 ? -23.695 1.471 -5.952 1.00 93.44 171 THR A N 1
ATOM 1356 C CA . THR A 1 171 ? -22.936 0.849 -7.051 1.00 93.44 171 THR A CA 1
ATOM 1357 C C . THR A 1 171 ? -22.047 1.852 -7.782 1.00 93.44 171 THR A C 1
ATOM 1359 O O . THR A 1 171 ? -20.874 1.576 -8.024 1.00 93.44 171 THR A O 1
ATOM 1362 N N . LEU A 1 172 ? -22.568 3.046 -8.080 1.00 94.50 172 LEU A N 1
ATOM 1363 C CA . LEU A 1 172 ? -21.803 4.085 -8.765 1.00 94.50 172 LEU A CA 1
ATOM 1364 C C . LEU A 1 172 ? -20.654 4.601 -7.888 1.00 94.50 172 LEU A C 1
ATOM 1366 O O . LEU A 1 172 ? -19.548 4.795 -8.383 1.00 94.50 172 LEU A O 1
ATOM 1370 N N . ARG A 1 173 ? -20.867 4.735 -6.572 1.00 92.69 173 ARG A N 1
ATOM 1371 C CA . ARG A 1 173 ? -19.792 5.071 -5.621 1.00 92.69 173 ARG A CA 1
ATOM 1372 C C . ARG A 1 173 ? -18.673 4.037 -5.631 1.00 92.69 173 ARG A C 1
ATOM 1374 O O . ARG A 1 173 ? -17.506 4.413 -5.577 1.00 92.69 173 ARG A O 1
ATOM 1381 N N . THR A 1 174 ? -19.024 2.755 -5.685 1.00 93.75 174 THR A N 1
ATOM 1382 C CA . THR A 1 174 ? -18.046 1.667 -5.760 1.00 93.75 174 THR A CA 1
ATOM 1383 C C . THR A 1 174 ? -17.239 1.741 -7.054 1.00 93.75 174 THR A C 1
ATOM 1385 O O . THR A 1 174 ? -16.015 1.680 -6.991 1.00 93.75 174 THR A O 1
ATOM 1388 N N . ILE A 1 175 ? -17.891 1.952 -8.203 1.00 95.75 175 ILE A N 1
ATOM 1389 C CA . ILE A 1 175 ? -17.210 2.107 -9.500 1.00 95.75 175 ILE A CA 1
ATOM 1390 C C . ILE A 1 175 ? -16.265 3.313 -9.477 1.00 95.75 175 ILE A C 1
ATOM 1392 O O . ILE A 1 175 ? -15.083 3.161 -9.770 1.00 95.75 175 ILE A O 1
ATOM 1396 N N . ILE A 1 176 ? -16.753 4.488 -9.056 1.00 95.88 176 ILE A N 1
ATOM 1397 C CA . ILE A 1 176 ? -15.938 5.709 -8.939 1.00 95.88 176 ILE A CA 1
ATOM 1398 C C . ILE A 1 176 ? -14.723 5.460 -8.042 1.00 95.88 176 ILE A C 1
ATOM 1400 O O . ILE A 1 176 ? -13.610 5.854 -8.381 1.00 95.88 176 ILE A O 1
ATOM 1404 N N . GLY A 1 177 ? -14.922 4.780 -6.914 1.00 96.38 177 GLY A N 1
ATOM 1405 C CA . GLY A 1 177 ? -13.845 4.455 -5.990 1.00 96.38 177 GLY A CA 1
ATOM 1406 C C . GLY A 1 177 ? -12.795 3.514 -6.581 1.00 96.38 177 GLY A C 1
ATOM 1407 O O . GLY A 1 177 ? -11.602 3.752 -6.410 1.00 96.38 177 GLY A O 1
ATOM 1408 N N . PHE A 1 178 ? -13.207 2.483 -7.322 1.00 97.31 178 PHE A N 1
ATOM 1409 C CA . PHE A 1 178 ? -12.263 1.619 -8.036 1.00 97.31 178 PHE A CA 1
ATOM 1410 C C . PHE A 1 178 ? -11.506 2.378 -9.129 1.00 97.31 178 PHE A C 1
ATOM 1412 O O . PHE A 1 178 ? -10.286 2.248 -9.217 1.00 97.31 178 PHE A O 1
ATOM 1419 N N . CYS A 1 179 ? -12.190 3.218 -9.913 1.00 97.31 179 CYS A N 1
ATOM 1420 C CA . CYS A 1 179 ? -11.544 4.079 -10.905 1.00 97.31 179 CYS A CA 1
ATOM 1421 C C . CYS A 1 179 ? -10.523 5.019 -10.255 1.00 97.31 179 CYS A C 1
ATOM 1423 O O . CYS A 1 179 ? -9.434 5.208 -10.797 1.00 97.31 179 CYS A O 1
ATOM 1425 N N . TRP A 1 180 ? -10.841 5.573 -9.083 1.00 97.25 180 TRP A N 1
ATOM 1426 C CA . TRP A 1 180 ? -9.926 6.405 -8.308 1.00 97.25 180 TRP A CA 1
ATOM 1427 C C . TRP A 1 180 ? -8.682 5.628 -7.863 1.00 97.25 180 TRP A C 1
ATOM 1429 O O . TRP A 1 180 ? -7.569 6.063 -8.147 1.00 97.25 180 TRP A O 1
ATOM 1439 N N . VAL A 1 181 ? -8.846 4.460 -7.233 1.00 97.81 181 VAL A N 1
ATOM 1440 C CA . VAL A 1 181 ? -7.715 3.635 -6.769 1.00 97.81 181 VAL A CA 1
ATOM 1441 C C . VAL A 1 181 ? -6.845 3.168 -7.936 1.00 97.81 181 VAL A C 1
ATOM 1443 O O . VAL A 1 181 ? -5.619 3.257 -7.862 1.00 97.81 181 VAL A O 1
ATOM 1446 N N . PHE A 1 182 ? -7.460 2.742 -9.041 1.00 97.31 182 PHE A N 1
ATOM 1447 C CA . PHE A 1 182 ? -6.733 2.396 -10.260 1.00 97.31 182 PHE A CA 1
ATOM 1448 C C . PHE A 1 182 ? -5.941 3.592 -10.793 1.00 97.31 182 PHE A C 1
ATOM 1450 O O . PHE A 1 182 ? -4.743 3.472 -11.034 1.00 97.31 182 PHE A O 1
ATOM 1457 N N . THR A 1 183 ? -6.578 4.759 -10.921 1.00 96.31 183 THR A N 1
ATOM 1458 C CA . THR A 1 183 ? -5.919 5.984 -11.397 1.00 96.31 183 THR A CA 1
ATOM 1459 C C . THR A 1 183 ? -4.763 6.372 -10.481 1.00 96.31 183 THR A C 1
ATOM 1461 O O . THR A 1 183 ? -3.690 6.728 -10.958 1.00 96.31 183 THR A O 1
ATOM 1464 N N . PHE A 1 184 ? -4.932 6.260 -9.166 1.00 97.00 184 PHE A N 1
ATOM 1465 C CA . PHE A 1 184 ? -3.869 6.525 -8.206 1.00 97.00 184 PHE A CA 1
ATOM 1466 C C . PHE A 1 184 ? -2.657 5.610 -8.443 1.00 97.00 184 PHE A C 1
ATOM 1468 O O . PHE A 1 184 ? -1.544 6.097 -8.664 1.00 97.00 184 PHE A O 1
ATOM 1475 N N . PHE A 1 185 ? -2.858 4.290 -8.505 1.00 96.69 185 PHE A N 1
ATOM 1476 C CA . PHE A 1 185 ? -1.760 3.356 -8.767 1.00 96.69 185 PHE A CA 1
ATOM 1477 C C . PHE A 1 185 ? -1.200 3.460 -10.188 1.00 96.69 185 PHE A C 1
ATOM 1479 O O . PHE A 1 185 ? -0.012 3.203 -10.373 1.00 96.69 185 PHE A O 1
ATOM 1486 N N . PHE A 1 186 ? -1.985 3.887 -11.179 1.00 94.69 186 PHE A N 1
ATOM 1487 C CA . PHE A 1 186 ? -1.512 4.203 -12.534 1.00 94.69 186 PHE A CA 1
ATOM 1488 C C . PHE A 1 186 ? -0.407 5.269 -12.534 1.00 94.69 186 PHE A C 1
ATOM 1490 O O . PHE A 1 186 ? 0.555 5.205 -13.308 1.00 94.69 186 PHE A O 1
ATOM 1497 N N . HIS A 1 187 ? -0.507 6.238 -11.624 1.00 92.44 187 HIS A N 1
ATOM 1498 C CA . HIS A 1 187 ? 0.479 7.307 -11.489 1.00 92.44 187 HIS A CA 1
ATOM 1499 C C . HIS A 1 187 ? 1.619 6.942 -10.532 1.00 92.44 187 HIS A C 1
ATOM 1501 O O . HIS A 1 187 ? 2.765 7.318 -10.788 1.00 92.44 187 HIS A O 1
ATOM 1507 N N . VAL A 1 188 ? 1.319 6.205 -9.458 1.00 93.44 188 VAL A N 1
ATOM 1508 C CA . VAL A 1 188 ? 2.245 5.972 -8.337 1.00 93.44 188 VAL A CA 1
ATOM 1509 C C . VAL A 1 188 ? 3.034 4.664 -8.458 1.00 93.44 188 VAL A C 1
ATOM 1511 O O . VAL A 1 188 ? 4.233 4.670 -8.193 1.00 93.44 188 VAL A O 1
ATOM 1514 N N . ALA A 1 189 ? 2.426 3.556 -8.901 1.00 92.50 189 ALA A N 1
ATOM 1515 C CA . ALA A 1 189 ? 3.101 2.251 -8.988 1.00 92.50 189 ALA A CA 1
ATOM 1516 C C . ALA A 1 189 ? 4.355 2.249 -9.887 1.00 92.50 189 ALA A C 1
ATOM 1518 O O . ALA A 1 189 ? 5.346 1.619 -9.507 1.00 92.50 189 ALA A O 1
ATOM 1519 N N . PRO A 1 190 ? 4.394 2.990 -11.016 1.00 89.19 190 PRO A N 1
ATOM 1520 C CA . PRO A 1 190 ? 5.610 3.127 -11.808 1.00 89.19 190 PRO A CA 1
ATOM 1521 C C . PRO A 1 190 ? 6.812 3.639 -11.017 1.00 89.19 190 PRO A C 1
ATOM 1523 O O . PRO A 1 190 ? 7.914 3.185 -11.274 1.00 89.19 190 PRO A O 1
ATOM 1526 N N . LEU A 1 191 ? 6.637 4.521 -10.023 1.00 84.25 191 LEU A N 1
ATOM 1527 C CA . LEU A 1 191 ? 7.765 5.030 -9.226 1.00 84.25 191 LEU A CA 1
ATOM 1528 C C . LEU A 1 191 ? 8.553 3.902 -8.552 1.00 84.25 191 LEU A C 1
ATOM 1530 O O . LEU A 1 191 ? 9.768 4.009 -8.425 1.00 84.25 191 LEU A O 1
ATOM 1534 N N . TRP A 1 192 ? 7.848 2.849 -8.148 1.00 85.75 192 TRP A N 1
ATOM 1535 C CA . TRP A 1 192 ? 8.370 1.710 -7.406 1.00 85.75 192 TRP A CA 1
ATOM 1536 C C . TRP A 1 192 ? 8.797 0.547 -8.306 1.00 85.75 192 TRP A C 1
ATOM 1538 O O . TRP A 1 192 ? 9.866 -0.027 -8.118 1.00 85.75 192 TRP A O 1
ATOM 1548 N N . MET A 1 193 ? 7.981 0.206 -9.304 1.00 88.31 193 MET A N 1
ATOM 1549 C CA . MET A 1 193 ? 8.199 -0.992 -10.120 1.00 88.31 193 MET A CA 1
ATOM 1550 C C . MET A 1 193 ? 9.197 -0.796 -11.254 1.00 88.31 193 MET A C 1
ATOM 1552 O O . MET A 1 193 ? 9.891 -1.729 -11.648 1.00 88.31 193 MET A O 1
ATOM 1556 N N . TYR A 1 194 ? 9.288 0.417 -11.788 1.00 87.50 194 TYR A N 1
ATOM 1557 C CA . TYR A 1 194 ? 10.134 0.701 -12.938 1.00 87.50 194 TYR A CA 1
ATOM 1558 C C . TYR A 1 194 ? 11.627 0.436 -12.700 1.00 87.50 194 TYR A C 1
ATOM 1560 O O . TYR A 1 194 ? 12.232 -0.237 -13.535 1.00 87.50 194 TYR A O 1
ATOM 1568 N N . PRO A 1 195 ? 12.224 0.870 -11.573 1.00 84.31 195 PRO A N 1
ATOM 1569 C CA . PRO A 1 195 ? 13.609 0.525 -11.267 1.00 84.31 195 PRO A CA 1
ATOM 1570 C C . PRO A 1 195 ? 13.856 -0.986 -11.208 1.00 84.31 195 PRO A C 1
ATOM 1572 O O . PRO A 1 195 ? 14.855 -1.460 -11.742 1.00 84.31 195 PRO A O 1
ATOM 1575 N N . LYS A 1 196 ? 12.915 -1.746 -10.633 1.00 84.69 196 LYS A N 1
ATOM 1576 C CA . LYS A 1 196 ? 13.017 -3.207 -10.498 1.00 84.69 196 LYS A CA 1
ATOM 1577 C C . LYS A 1 196 ? 12.960 -3.906 -11.852 1.00 84.69 196 LYS A C 1
ATOM 1579 O O . LYS A 1 196 ? 13.767 -4.788 -12.124 1.00 84.69 196 LYS A O 1
ATOM 1584 N N . ILE A 1 197 ? 12.044 -3.475 -12.720 1.00 84.31 197 ILE A N 1
ATOM 1585 C CA . ILE A 1 197 ? 11.921 -3.986 -14.092 1.00 84.31 197 ILE A CA 1
ATOM 1586 C C . ILE A 1 197 ? 13.193 -3.681 -14.893 1.00 84.31 197 ILE A C 1
ATOM 1588 O O . ILE A 1 197 ? 13.742 -4.567 -15.541 1.00 84.31 197 ILE A O 1
ATOM 1592 N N . HIS A 1 198 ? 13.698 -2.448 -14.813 1.00 81.56 198 HIS A N 1
ATOM 1593 C CA . HIS A 1 198 ? 14.933 -2.049 -15.488 1.00 81.56 198 HIS A CA 1
ATOM 1594 C C . HIS A 1 198 ? 16.140 -2.869 -15.007 1.00 81.56 198 HIS A C 1
ATOM 1596 O O . HIS A 1 198 ? 16.916 -3.372 -15.817 1.00 81.56 198 HIS A O 1
ATOM 1602 N N . TYR A 1 199 ? 16.271 -3.070 -13.693 1.00 80.88 199 TYR A N 1
ATOM 1603 C CA . TYR A 1 199 ? 17.311 -3.927 -13.128 1.00 80.88 199 TYR A CA 1
ATOM 1604 C C .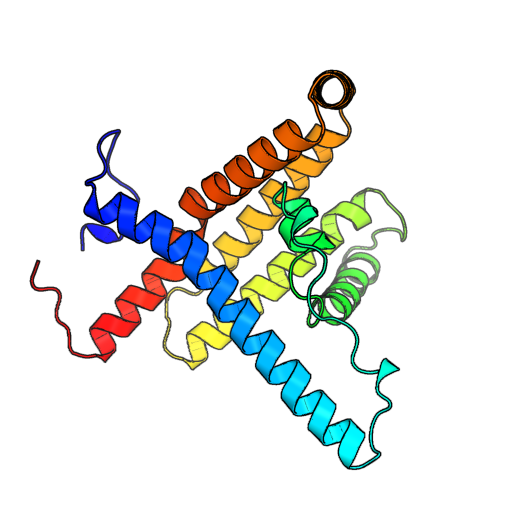 TYR A 1 199 ? 17.194 -5.382 -13.611 1.00 80.88 199 TYR A C 1
ATOM 1606 O O . TYR A 1 199 ? 18.194 -5.993 -13.989 1.00 80.88 199 TYR A O 1
ATOM 1614 N N . ALA A 1 200 ? 15.975 -5.928 -13.661 1.00 82.38 200 ALA A N 1
ATOM 1615 C CA . ALA A 1 200 ? 15.730 -7.275 -14.164 1.00 82.38 200 ALA A CA 1
ATOM 1616 C C . ALA A 1 200 ? 16.136 -7.432 -15.642 1.00 82.38 200 ALA A C 1
ATOM 1618 O O . ALA A 1 200 ? 16.748 -8.442 -15.989 1.00 82.38 200 ALA A O 1
ATOM 1619 N N . PHE A 1 201 ? 15.872 -6.432 -16.493 1.00 82.94 201 PHE A N 1
ATOM 1620 C CA . PHE A 1 201 ? 16.308 -6.445 -17.896 1.00 82.94 201 PHE A CA 1
ATOM 1621 C C . PHE A 1 201 ? 17.831 -6.457 -18.039 1.00 82.94 201 PHE A C 1
ATOM 1623 O O . PHE A 1 201 ? 18.363 -7.287 -18.778 1.00 82.94 201 PHE A O 1
ATOM 1630 N N . ILE A 1 202 ? 18.533 -5.609 -17.278 1.00 82.06 202 ILE A N 1
ATOM 1631 C CA . ILE A 1 202 ? 20.004 -5.593 -17.258 1.00 82.06 202 ILE A CA 1
ATOM 1632 C C . ILE A 1 202 ? 20.545 -6.969 -16.857 1.00 82.06 202 ILE A C 1
ATOM 1634 O O . ILE A 1 202 ? 21.425 -7.509 -17.525 1.00 82.06 202 ILE A O 1
ATOM 1638 N N . LYS A 1 203 ? 19.996 -7.566 -15.792 1.00 81.25 203 LYS A N 1
ATOM 1639 C CA . LYS A 1 203 ? 20.425 -8.883 -15.299 1.00 81.25 203 LYS A CA 1
ATOM 1640 C C . LYS A 1 203 ? 20.155 -10.009 -16.302 1.00 81.25 203 LYS A C 1
ATOM 1642 O O . LYS A 1 203 ? 20.929 -10.958 -16.366 1.00 81.25 203 LYS A O 1
ATOM 1647 N N . ALA A 1 204 ? 19.089 -9.901 -17.091 1.00 83.00 204 ALA A N 1
ATOM 1648 C CA . ALA A 1 204 ? 18.751 -10.857 -18.143 1.00 83.00 204 ALA A CA 1
ATOM 1649 C C . ALA A 1 204 ? 19.629 -10.725 -19.405 1.00 83.00 204 ALA A C 1
ATOM 1651 O O . ALA A 1 204 ? 19.420 -11.465 -20.363 1.00 83.00 204 ALA A O 1
ATOM 1652 N N . GLY A 1 205 ? 20.586 -9.787 -19.438 1.00 80.50 205 GLY A N 1
ATOM 1653 C CA . GLY A 1 205 ? 21.409 -9.527 -20.622 1.00 80.50 205 GLY A CA 1
ATOM 1654 C C . GLY A 1 205 ? 20.631 -8.885 -21.774 1.00 80.50 205 GLY A C 1
ATOM 1655 O O . GLY A 1 205 ? 21.136 -8.812 -22.893 1.00 80.50 205 GLY A O 1
ATOM 1656 N N . ILE A 1 206 ? 19.412 -8.405 -21.513 1.00 75.88 206 ILE A N 1
ATOM 1657 C CA . ILE A 1 206 ? 18.601 -7.672 -22.480 1.00 75.88 206 ILE A CA 1
ATOM 1658 C C . ILE A 1 206 ? 19.112 -6.230 -22.459 1.00 75.88 206 ILE A C 1
ATOM 1660 O O . ILE A 1 206 ? 18.644 -5.395 -21.685 1.00 75.88 206 ILE A O 1
ATOM 1664 N N . GLN A 1 207 ? 20.134 -5.944 -23.270 1.00 61.09 207 GLN A N 1
ATOM 1665 C CA . GLN A 1 207 ? 20.534 -4.564 -23.541 1.00 61.09 207 GLN A CA 1
ATOM 1666 C C . GLN A 1 207 ? 19.383 -3.845 -24.249 1.00 61.09 207 GLN A C 1
ATOM 1668 O O . GLN A 1 207 ? 18.806 -4.387 -25.193 1.00 61.09 207 GLN A O 1
ATOM 1673 N N . GLU A 1 208 ? 19.055 -2.636 -23.777 1.00 53.62 208 GLU A N 1
ATOM 1674 C CA . GLU A 1 208 ? 18.048 -1.750 -24.370 1.00 53.62 208 GLU A CA 1
ATOM 1675 C C . GLU A 1 208 ? 18.438 -1.412 -25.818 1.00 53.62 208 GLU A C 1
ATOM 1677 O O . GLU A 1 208 ? 19.079 -0.406 -26.107 1.00 53.62 208 GLU A O 1
ATOM 1682 N N . THR A 1 209 ? 18.069 -2.283 -26.748 1.00 46.75 209 THR A N 1
ATOM 1683 C CA . THR A 1 209 ? 17.996 -1.971 -28.168 1.00 46.75 209 THR A CA 1
ATOM 1684 C C . THR A 1 209 ? 16.598 -1.429 -28.403 1.00 46.75 209 THR A C 1
ATOM 1686 O O . THR A 1 209 ? 15.726 -2.202 -28.770 1.00 46.75 209 THR A O 1
ATOM 1689 N N . LEU A 1 210 ? 16.371 -0.152 -28.058 1.00 37.53 210 LEU A N 1
ATOM 1690 C CA . LEU A 1 210 ? 15.295 0.744 -28.533 1.00 37.53 210 LEU A CA 1
ATOM 1691 C C . LEU A 1 210 ? 15.413 2.132 -27.874 1.00 37.53 210 LEU A C 1
ATOM 1693 O O . LEU A 1 210 ? 15.337 2.229 -26.624 1.00 37.53 210 LEU A O 1
#

Sequence (210 aa):
MELFTWRRGLHMPVSQLVVRATVSIHWIWTAYVLMEVGHTTLGAFFVSIGYDEPEDWTQLYGSLRNATSVRGFWGKFWHSITVPTYAFYSQIICRRGLGIDAGSGIEKTIVPMLIFTISGLMHSLVGWSLGDAALSRDLLFFFVNFLAAALETIIFKTASFKASRDRVPGTLRTIIGFCWVFTFFFHVAPLWMYPKIHYAFIKAGIQETL

Organism: NCBI:txid40998

Solvent-accessible surface area (backbone atoms only — not comparable to full-atom values): 11509 Å² total; per-residue (Å²): 113,74,94,79,52,90,82,67,70,102,74,77,56,69,68,58,52,49,51,35,53,48,51,41,48,46,60,56,52,53,51,49,54,54,51,51,54,50,50,54,51,50,42,54,51,38,36,74,73,68,77,46,58,75,81,78,62,62,79,52,54,44,57,72,85,41,33,36,33,60,42,29,27,64,73,47,16,43,68,47,87,60,49,64,63,37,46,53,54,21,47,47,45,41,37,73,71,68,66,44,58,86,91,36,76,62,46,74,49,49,32,59,47,40,30,29,48,53,51,10,50,52,50,20,54,54,35,41,78,75,69,45,82,59,40,69,32,34,35,49,43,30,46,52,51,40,52,51,23,52,51,50,54,56,48,65,68,36,68,68,50,47,59,53,54,75,73,47,57,70,68,60,50,47,52,54,15,38,54,48,35,50,52,50,30,42,68,45,40,53,63,44,50,45,59,53,53,53,51,49,35,54,74,70,69,52,71,86,87,113

Nearest PDB structures (foldseek):
  6pgi-assembly1_A  TM=1.647E-01  e=2.769E+00  Bordetella bronchiseptica
  8ce1-assembly1_B  TM=2.072E-01  e=7.278E+00  Escherichia coli

Secondary structure (DSSP, 8-state):
-GGG-S---S---HHHHHHHHHHHHHHHHHHHHHHHHHHHHHHHHHHHTTSS-GGGS--SS--GGG-SSHHHIIIIIS--TTHHHHHHHHHHIIIIIS-PPTT-TTHHHHHHHHHHHHHHHHHHHHHHHTT---HHHHHHHHHHHHHHHHHHHHHHHSHHHHHHHHHS-HHHHHHHHHHHHHHHHHHHHHHHHHHHHHHHHHHTT-----

Foldseek 3Di:
DPLQDPDDPDDDDPVSLVVLLCLLPVVQVVCVVVVVVVLVVVLCVCVVVVNDPNVVSDDQAADPLQQLFLLSCVVHGHGCVCVVVLLVVQCCCQCVVVVDDPPDPVSVLSSLQSSLQVQLQVVLVVCVVVPQPLSVLSNVLSNVSSVRSVVVVVLVPDPVSVVVVVPDDPVVSSVNSVVNSSVVSSPRSSSPCVSVVVVVCVVVVNDPPD